Protein AF-A0A429CCG4-F1 (afdb_monomer_lite)

Foldseek 3Di:
DDWDAQVPFDADCDDPRGRWGWAWKKKKFWDAPPDNPDPVPTKIKIKIKHKWFADPPDPVLVVDDLAAADDLCLLQDFQDPPDQDDDSPDTGRQKHWHQPCPVQPPDPNNVQADSIEIDGDSNLCNLLVWGHDPDRQFTAHPVGTFKGKDKDFDDWDQDPVGDTDGRMIMMTMTGHPVSSVSVCVSNVSRMIMDMDIDIDPVVVPPDDD

Secondary structure (DSSP, 8-state):
-EEE-GGG--B--SSTTTT-EEEEEEEEEEE--SSTT-GGG-EEEEEEEEEEE--TT-GGGGGS-SSEE--GGGGGSPPPTT-----SSS-EESEEEE---TTTTTSTTTTT--SSEEEE-HHHHHHTT-EE-SSTTEEEETTEEEEEEEEEEEEEEE-TTS-EEEEEEEEEEEE-HHHHHHHHHHHTT-EEEEEEEEE-GGGT--S--

pLDDT: mean 80.21, std 14.68, range [38.38, 98.0]

Sequence (209 aa):
MASIDLEECDTLPAGRYRHWRVIARTEETTVLPAWPERDSLLRRSGRDLAVELRRRSDAAGLRCRLFCAESASSWFAAMPPLLNEVSTDTTSPLIGIDVDDEFMGDARGGLGVHDHLLVPSLSLRLALCLQPATEPFVLHDETGPAMAMITWRSHYEGGAYHLPWPRTRGTMLLVSPAAFESLLTWGAGNLLIREVVYGDPSLADGADG

Radius of gyration: 18.39 Å; chains: 1; bounding box: 52×36×52 Å

Structure (mmCIF, N/CA/C/O backbone):
data_AF-A0A429CCG4-F1
#
_entry.id   AF-A0A429CCG4-F1
#
loop_
_atom_site.group_PDB
_atom_site.id
_atom_site.type_symbol
_atom_site.label_atom_id
_atom_site.label_alt_id
_atom_site.label_comp_id
_atom_site.label_asym_id
_atom_site.label_entity_id
_atom_site.label_seq_id
_atom_site.pdbx_PDB_ins_code
_atom_site.Cartn_x
_atom_site.Cartn_y
_atom_site.Cartn_z
_atom_site.occupancy
_atom_site.B_iso_or_equiv
_atom_site.auth_seq_id
_atom_site.auth_comp_id
_atom_site.auth_asym_id
_atom_site.auth_atom_id
_atom_site.pdbx_PDB_model_num
ATOM 1 N N . MET A 1 1 ? -8.013 -14.235 -13.254 1.00 53.44 1 MET A N 1
ATOM 2 C CA . MET A 1 1 ? -8.001 -13.317 -12.099 1.00 53.44 1 MET A CA 1
ATOM 3 C C . MET A 1 1 ? -8.439 -14.123 -10.892 1.00 53.44 1 MET A C 1
ATOM 5 O O . MET A 1 1 ? -9.518 -14.705 -10.954 1.00 53.44 1 MET A O 1
ATOM 9 N N . ALA A 1 2 ? -7.577 -14.259 -9.889 1.00 57.47 2 ALA A N 1
ATOM 10 C CA . ALA A 1 2 ? -7.861 -15.048 -8.693 1.00 57.47 2 ALA A CA 1
ATOM 11 C C . ALA A 1 2 ? -8.415 -14.132 -7.590 1.00 57.47 2 ALA A C 1
ATOM 13 O O . ALA A 1 2 ? -7.990 -12.983 -7.466 1.00 57.47 2 ALA A O 1
ATOM 14 N N . SER A 1 3 ? -9.393 -14.636 -6.838 1.00 58.00 3 SER A N 1
ATOM 15 C CA . SER A 1 3 ? -9.888 -14.032 -5.599 1.00 58.00 3 SER A CA 1
ATOM 16 C C . SER A 1 3 ? -9.417 -14.945 -4.481 1.00 58.00 3 SER A C 1
ATOM 18 O O . SER A 1 3 ? -9.700 -16.140 -4.540 1.00 58.00 3 SER A O 1
ATOM 20 N N . ILE A 1 4 ? -8.683 -14.392 -3.525 1.00 60.91 4 ILE A N 1
ATOM 21 C CA . ILE A 1 4 ? -8.120 -15.128 -2.393 1.00 60.91 4 ILE A CA 1
ATOM 22 C C . ILE A 1 4 ? -8.884 -14.695 -1.137 1.00 60.91 4 ILE A C 1
ATOM 24 O O . ILE A 1 4 ? -9.259 -13.519 -1.020 1.00 60.91 4 ILE A O 1
ATOM 28 N N . ASP A 1 5 ? -9.151 -15.635 -0.231 1.00 68.00 5 ASP A N 1
ATOM 29 C CA . ASP A 1 5 ? -9.750 -15.313 1.063 1.00 68.00 5 ASP A CA 1
ATOM 30 C C . ASP A 1 5 ? -8.796 -14.434 1.880 1.00 68.00 5 ASP A C 1
ATOM 32 O O . ASP A 1 5 ? -7.580 -14.623 1.877 1.00 68.00 5 ASP A O 1
ATOM 36 N N . LEU A 1 6 ? -9.346 -13.441 2.588 1.00 69.94 6 LEU A N 1
ATOM 37 C CA . LEU A 1 6 ? -8.533 -12.437 3.282 1.00 69.94 6 LEU A CA 1
ATOM 38 C C . LEU A 1 6 ? -7.605 -13.048 4.342 1.00 69.94 6 LEU A C 1
ATOM 40 O O . LEU A 1 6 ? -6.542 -12.501 4.625 1.00 69.94 6 LEU A O 1
ATOM 44 N N . GLU A 1 7 ? -7.993 -14.184 4.917 1.00 67.44 7 GLU A N 1
ATOM 45 C CA . GLU A 1 7 ? -7.211 -14.911 5.920 1.00 67.44 7 GLU A CA 1
ATOM 46 C C . GLU A 1 7 ? -5.917 -15.515 5.353 1.00 67.44 7 GLU A C 1
ATOM 48 O O . GLU A 1 7 ? -4.979 -15.769 6.109 1.00 67.44 7 GLU A O 1
ATOM 53 N N . GLU A 1 8 ? -5.821 -15.670 4.030 1.00 75.44 8 GLU A N 1
ATOM 54 C CA . GLU A 1 8 ? -4.624 -16.150 3.336 1.00 75.44 8 GLU A CA 1
ATOM 55 C C . GLU A 1 8 ? -3.654 -15.008 2.967 1.00 75.44 8 GLU A C 1
ATOM 57 O O . GLU A 1 8 ? -2.676 -15.240 2.258 1.00 75.44 8 GLU A O 1
ATOM 62 N N . CYS A 1 9 ? -3.890 -13.776 3.453 1.00 81.81 9 CYS A N 1
ATOM 63 C CA . CYS A 1 9 ? -2.930 -12.669 3.351 1.00 81.81 9 CYS A CA 1
ATOM 64 C C . CYS A 1 9 ? -1.524 -13.121 3.776 1.00 81.81 9 CYS A C 1
ATOM 66 O O . CYS A 1 9 ? -1.321 -13.566 4.913 1.00 81.81 9 CYS A O 1
ATOM 68 N N . ASP A 1 10 ? -0.535 -12.874 2.917 1.00 89.69 10 ASP A N 1
ATOM 69 C CA . ASP A 1 10 ? 0.871 -13.073 3.256 1.00 89.69 10 ASP A CA 1
ATOM 70 C C . ASP A 1 10 ? 1.246 -12.307 4.536 1.00 89.69 10 ASP A C 1
ATOM 72 O O . ASP A 1 10 ? 0.782 -11.194 4.803 1.00 89.69 10 ASP A O 1
ATOM 76 N N . THR A 1 11 ? 2.146 -12.885 5.328 1.00 93.25 11 THR A N 1
ATOM 77 C CA . THR A 1 11 ? 2.749 -12.213 6.486 1.00 93.25 11 THR A CA 1
ATOM 78 C C . THR A 1 11 ? 4.193 -11.858 6.225 1.00 93.25 11 THR A C 1
ATOM 80 O O . THR A 1 11 ? 4.945 -12.684 5.705 1.00 93.25 11 THR A O 1
ATOM 83 N N . LEU A 1 12 ? 4.629 -10.688 6.693 1.00 93.25 12 LEU A N 1
ATOM 84 C CA . LEU A 1 12 ? 6.036 -10.325 6.611 1.00 93.25 12 LEU A CA 1
ATOM 85 C C . LEU A 1 12 ? 6.882 -11.226 7.542 1.00 93.25 12 LEU A C 1
ATOM 87 O O . LEU A 1 12 ? 6.653 -11.240 8.758 1.00 93.25 12 LEU A O 1
ATOM 91 N N . PRO A 1 13 ? 7.881 -11.964 7.021 1.00 91.19 13 PRO A N 1
ATOM 92 C CA . PRO A 1 13 ? 8.578 -12.990 7.798 1.00 91.19 13 PRO A CA 1
ATOM 93 C C . PRO A 1 13 ? 9.652 -12.433 8.746 1.00 91.19 13 PRO A C 1
ATOM 95 O O . PRO A 1 13 ? 10.014 -13.094 9.722 1.00 91.19 13 PRO A O 1
ATOM 98 N N . ALA A 1 14 ? 10.172 -11.231 8.481 1.00 90.50 14 ALA A N 1
ATOM 99 C CA . ALA A 1 14 ? 11.299 -10.645 9.203 1.00 90.50 14 ALA A CA 1
ATOM 100 C C . ALA A 1 14 ? 11.277 -9.106 9.173 1.00 90.50 14 ALA A C 1
ATOM 102 O O . ALA A 1 14 ? 10.503 -8.496 8.441 1.00 90.50 14 ALA A O 1
ATOM 103 N N . GLY A 1 15 ? 12.167 -8.485 9.954 1.00 91.88 15 GLY A N 1
ATOM 104 C CA . GLY A 1 15 ? 12.319 -7.030 10.030 1.00 91.88 15 GLY A CA 1
ATOM 105 C C . GLY A 1 15 ? 11.400 -6.367 11.058 1.00 91.88 15 GLY A C 1
ATOM 106 O O . GLY A 1 15 ? 10.787 -7.033 11.891 1.00 91.88 15 GLY A O 1
ATOM 107 N N . ARG A 1 16 ? 11.327 -5.031 11.006 1.00 93.44 16 ARG A N 1
ATOM 108 C CA . ARG A 1 16 ? 10.583 -4.204 11.973 1.00 93.44 16 ARG A CA 1
ATOM 109 C C . ARG A 1 16 ? 9.096 -4.565 12.055 1.00 93.44 16 ARG A C 1
ATOM 111 O O . ARG A 1 16 ? 8.540 -4.584 13.144 1.00 93.44 16 ARG A O 1
ATOM 118 N N . TYR A 1 17 ? 8.484 -4.881 10.917 1.00 95.56 17 TYR A N 1
ATOM 119 C CA . TYR A 1 17 ? 7.054 -5.181 10.795 1.00 95.56 17 TYR A CA 1
ATOM 120 C C . TYR A 1 17 ? 6.783 -6.688 10.691 1.00 95.56 17 TYR A C 1
ATOM 122 O O . TYR A 1 17 ? 5.858 -7.125 10.012 1.00 95.56 17 TYR A O 1
ATOM 130 N N . ARG A 1 18 ? 7.621 -7.518 11.323 1.00 95.12 18 ARG A N 1
ATOM 131 C CA . ARG A 1 18 ? 7.437 -8.975 11.339 1.00 95.12 18 ARG A CA 1
ATOM 132 C C . ARG A 1 18 ? 6.024 -9.336 11.821 1.00 95.12 18 ARG A C 1
ATOM 134 O O . ARG A 1 18 ? 5.542 -8.765 12.795 1.00 95.12 18 ARG A O 1
ATOM 141 N N . HIS A 1 19 ? 5.401 -10.313 11.162 1.00 95.12 19 HIS A N 1
ATOM 142 C CA . HIS A 1 19 ? 4.029 -10.797 11.392 1.00 95.12 19 HIS A CA 1
ATOM 143 C C . HIS A 1 19 ? 2.897 -9.860 10.950 1.00 95.12 19 HIS A C 1
ATOM 145 O O . HIS A 1 19 ? 1.731 -10.252 11.038 1.00 95.12 19 HIS A O 1
ATOM 151 N N . TRP A 1 20 ? 3.211 -8.669 10.438 1.00 97.56 20 TRP A N 1
ATOM 152 C CA . TRP A 1 20 ? 2.207 -7.800 9.830 1.00 97.56 20 TRP A CA 1
ATOM 153 C C . TRP A 1 20 ? 1.700 -8.420 8.526 1.00 97.56 20 TRP A C 1
ATOM 155 O O . TRP A 1 20 ? 2.445 -9.124 7.835 1.00 97.56 20 TRP A O 1
ATOM 165 N N . ARG A 1 21 ? 0.422 -8.191 8.219 1.00 96.31 21 ARG A N 1
ATOM 166 C CA . ARG A 1 21 ? -0.260 -8.746 7.044 1.00 96.31 21 ARG A CA 1
ATOM 167 C C . ARG A 1 21 ? -0.060 -7.842 5.836 1.00 96.31 21 ARG A C 1
ATOM 169 O O . ARG A 1 21 ? -0.207 -6.628 5.955 1.00 96.31 21 ARG A O 1
ATOM 176 N N . VAL A 1 22 ? 0.256 -8.433 4.688 1.00 95.88 22 VAL A N 1
ATOM 177 C CA . VAL A 1 22 ? 0.347 -7.744 3.399 1.00 95.88 22 VAL A CA 1
ATOM 178 C C . VAL A 1 22 ? -1.061 -7.604 2.835 1.00 95.88 22 VAL A C 1
ATOM 180 O O . VAL A 1 22 ? -1.659 -8.588 2.414 1.00 95.88 22 VAL A O 1
ATOM 183 N N . ILE A 1 23 ? -1.584 -6.380 2.816 1.00 95.50 23 ILE A N 1
ATOM 184 C CA . ILE A 1 23 ? -2.924 -6.099 2.275 1.00 95.50 23 ILE A CA 1
ATOM 185 C C . ILE A 1 23 ? -2.877 -5.543 0.852 1.00 95.50 23 ILE A C 1
ATOM 187 O O . ILE A 1 23 ? -3.901 -5.470 0.177 1.00 95.50 23 ILE A O 1
ATOM 191 N N . ALA A 1 24 ? -1.701 -5.110 0.399 1.00 95.75 24 ALA A N 1
ATOM 192 C CA . ALA A 1 24 ? -1.485 -4.668 -0.964 1.00 95.75 24 ALA A CA 1
ATOM 193 C C . ALA A 1 24 ? -0.020 -4.807 -1.364 1.00 95.75 24 ALA A C 1
ATOM 195 O O . ALA A 1 24 ? 0.880 -4.661 -0.533 1.00 95.75 24 ALA A O 1
ATOM 196 N N . ARG A 1 25 ? 0.214 -5.048 -2.648 1.00 94.50 25 ARG A N 1
ATOM 197 C CA . ARG A 1 25 ? 1.528 -5.133 -3.266 1.00 94.50 25 ARG A CA 1
ATOM 198 C C . ARG A 1 25 ? 1.427 -4.676 -4.713 1.00 94.50 25 ARG A C 1
ATOM 200 O O . ARG A 1 25 ? 0.501 -5.062 -5.409 1.00 94.50 25 ARG A O 1
ATOM 207 N N . THR A 1 26 ? 2.403 -3.915 -5.168 1.00 92.69 26 THR A N 1
ATOM 208 C CA . THR A 1 26 ? 2.695 -3.747 -6.588 1.00 92.69 26 THR A CA 1
ATOM 209 C C . THR A 1 26 ? 4.172 -4.039 -6.769 1.00 92.69 26 THR A C 1
ATOM 211 O O . THR A 1 26 ? 5.014 -3.548 -6.013 1.00 92.69 26 THR A O 1
ATOM 214 N N . GLU A 1 27 ? 4.491 -4.927 -7.694 1.00 91.88 27 GLU A N 1
ATOM 215 C CA . GLU A 1 27 ? 5.861 -5.264 -8.042 1.00 91.88 27 GLU A CA 1
ATOM 216 C C . GLU A 1 27 ? 5.995 -5.251 -9.551 1.00 91.88 27 GLU A C 1
ATOM 218 O O . GLU A 1 27 ? 5.252 -5.933 -10.254 1.00 91.88 27 GLU A O 1
ATOM 223 N N . GLU A 1 28 ? 6.977 -4.505 -10.036 1.00 88.88 28 GLU A N 1
ATOM 224 C CA . GLU A 1 28 ? 7.326 -4.450 -11.441 1.00 88.88 28 GLU A CA 1
ATOM 225 C C . GLU A 1 28 ? 8.738 -4.992 -11.627 1.00 88.88 28 GLU A C 1
ATOM 227 O O . GLU A 1 28 ? 9.671 -4.688 -10.878 1.00 88.88 28 GLU A O 1
ATOM 232 N N . THR A 1 29 ? 8.897 -5.800 -12.665 1.00 86.44 29 THR A N 1
ATOM 233 C CA . THR A 1 29 ? 10.187 -6.227 -13.178 1.00 86.44 29 THR A CA 1
ATOM 234 C C . THR A 1 29 ? 10.324 -5.757 -14.616 1.00 86.44 29 THR A C 1
ATOM 236 O O . THR A 1 29 ? 9.515 -6.082 -15.485 1.00 86.44 29 THR A O 1
ATOM 239 N N . THR A 1 30 ? 11.376 -4.987 -14.868 1.00 82.56 30 THR A N 1
ATOM 240 C CA . THR A 1 30 ? 11.796 -4.603 -16.210 1.00 82.56 30 THR A CA 1
ATOM 241 C C . THR A 1 30 ? 12.747 -5.662 -16.755 1.00 82.56 30 THR A C 1
ATOM 243 O O . THR A 1 30 ? 13.734 -6.010 -16.107 1.00 82.56 30 THR A O 1
ATOM 246 N N . VAL A 1 31 ? 12.482 -6.131 -17.971 1.00 74.38 31 VAL A N 1
ATOM 247 C CA . VAL A 1 31 ? 13.329 -7.039 -18.747 1.00 74.38 31 VAL A CA 1
ATOM 248 C C . VAL A 1 31 ? 13.981 -6.239 -19.876 1.00 74.38 31 VAL A C 1
ATOM 250 O O . VAL A 1 31 ? 13.360 -5.388 -20.510 1.00 74.38 31 VAL A O 1
ATOM 253 N N . LEU A 1 32 ? 15.283 -6.453 -20.070 1.00 67.12 32 LEU A N 1
ATOM 254 C CA . LEU A 1 32 ? 16.081 -5.734 -21.062 1.00 67.12 32 LEU A CA 1
ATOM 255 C C . LEU A 1 32 ? 15.818 -6.459 -22.378 1.00 67.12 32 LEU A C 1
ATOM 257 O O . LEU A 1 32 ? 15.801 -7.694 -22.383 1.00 67.12 32 LEU A O 1
ATOM 261 N N . PRO A 1 33 ? 15.638 -5.731 -23.483 1.00 62.97 33 PRO A N 1
ATOM 262 C CA . PRO A 1 33 ? 15.674 -6.362 -24.788 1.00 62.97 33 PRO A CA 1
ATOM 263 C C . PRO A 1 33 ? 17.030 -7.054 -24.981 1.00 62.97 33 PRO A C 1
ATOM 265 O O . PRO A 1 33 ? 18.048 -6.603 -24.456 1.00 62.97 33 PRO A O 1
ATOM 268 N N . ALA A 1 34 ? 17.067 -8.099 -25.811 1.00 59.25 34 ALA A N 1
ATOM 269 C CA . ALA A 1 34 ? 18.328 -8.708 -26.236 1.00 59.25 34 ALA A CA 1
ATOM 270 C C . ALA A 1 34 ? 19.287 -7.675 -26.871 1.00 59.25 34 ALA A C 1
ATOM 272 O O . ALA A 1 34 ? 20.490 -7.910 -26.947 1.00 59.25 34 ALA A O 1
ATOM 273 N N . TRP A 1 35 ? 18.747 -6.556 -27.376 1.00 58.34 35 TRP A N 1
ATOM 274 C CA . TRP A 1 35 ? 19.471 -5.478 -28.047 1.00 58.34 35 TRP A CA 1
ATOM 275 C C . TRP A 1 35 ? 19.337 -4.179 -27.222 1.00 58.34 35 TRP A C 1
ATOM 277 O O . TRP A 1 35 ? 18.329 -3.480 -27.353 1.00 58.34 35 TRP A O 1
ATOM 287 N N . PRO A 1 36 ? 20.319 -3.853 -26.359 1.00 54.72 36 PRO A N 1
ATOM 288 C CA . PRO A 1 36 ? 20.213 -2.818 -25.319 1.00 54.72 36 PRO A CA 1
ATOM 289 C C . PRO A 1 36 ? 20.182 -1.364 -25.827 1.00 54.72 36 PRO A C 1
ATOM 291 O O . PRO A 1 36 ? 19.973 -0.450 -25.042 1.00 54.72 36 PRO A O 1
ATOM 294 N N . GLU A 1 37 ? 20.358 -1.121 -27.127 1.00 53.28 37 GLU A N 1
ATOM 295 C CA . GLU A 1 37 ? 20.454 0.228 -27.715 1.00 53.28 37 GLU A CA 1
ATOM 296 C C . GLU A 1 37 ? 19.093 0.923 -27.932 1.00 53.28 37 GLU A C 1
ATOM 298 O O . GLU A 1 37 ? 19.031 2.032 -28.464 1.00 53.28 37 GLU A O 1
ATOM 303 N N . ARG A 1 38 ? 17.977 0.286 -27.548 1.00 51.88 38 ARG A N 1
ATOM 304 C CA . ARG A 1 38 ? 16.627 0.860 -27.663 1.00 51.88 38 ARG A CA 1
ATOM 305 C C . ARG A 1 38 ? 15.853 0.742 -26.352 1.00 51.88 38 ARG A C 1
ATOM 307 O O . ARG A 1 38 ? 15.163 -0.250 -26.127 1.00 51.88 38 ARG A O 1
ATOM 314 N N . ASP A 1 39 ? 15.862 1.809 -25.556 1.00 53.25 39 ASP A N 1
ATOM 315 C CA . ASP A 1 39 ? 15.016 1.951 -24.355 1.00 53.25 39 ASP A CA 1
ATOM 316 C C . ASP A 1 39 ? 13.509 1.812 -24.658 1.00 53.25 39 ASP A C 1
ATOM 318 O O . ASP A 1 39 ? 12.721 1.420 -23.801 1.00 53.25 39 ASP A O 1
ATOM 322 N N . SER A 1 40 ? 13.091 2.050 -25.907 1.00 52.75 40 SER A N 1
ATOM 323 C CA . SER A 1 40 ? 11.712 1.834 -26.370 1.00 52.75 40 SER A CA 1
ATOM 324 C C . SER A 1 40 ? 11.284 0.360 -26.444 1.00 52.75 40 SER A C 1
ATOM 326 O O . SER A 1 40 ? 10.125 0.081 -26.747 1.00 52.75 40 SER A O 1
ATOM 328 N N . LEU A 1 41 ? 12.193 -0.583 -26.174 1.00 55.75 41 LEU A N 1
ATOM 329 C CA . LEU A 1 41 ? 11.932 -2.025 -26.134 1.00 55.75 41 LEU A CA 1
ATOM 330 C C . LEU A 1 41 ? 11.956 -2.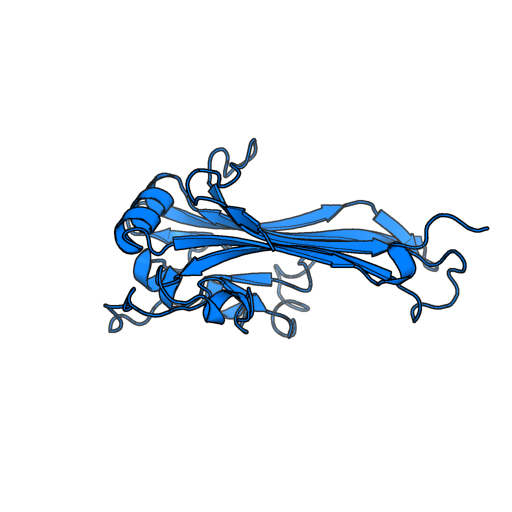604 -24.712 1.00 55.75 41 LEU A C 1
ATOM 332 O O . LEU A 1 41 ? 11.952 -3.826 -24.566 1.00 55.75 41 LEU A O 1
ATOM 336 N N . LEU A 1 42 ? 12.005 -1.766 -23.669 1.00 63.41 42 LEU A N 1
ATOM 337 C CA . LEU A 1 42 ? 11.917 -2.244 -22.291 1.00 63.41 42 LEU A CA 1
ATOM 338 C C . LEU A 1 42 ? 10.585 -2.963 -22.082 1.00 63.41 42 LEU A C 1
ATOM 340 O O . LEU A 1 42 ? 9.508 -2.372 -22.167 1.00 63.41 42 LEU A O 1
ATOM 344 N N . ARG A 1 43 ? 10.676 -4.261 -21.806 1.00 74.06 43 ARG A N 1
ATOM 345 C CA . ARG A 1 43 ? 9.523 -5.107 -21.519 1.00 74.06 43 ARG A CA 1
ATOM 346 C C . ARG A 1 43 ? 9.278 -5.097 -20.025 1.00 74.06 43 ARG A C 1
ATOM 348 O O . ARG A 1 43 ? 10.225 -5.102 -19.241 1.00 74.06 43 ARG A O 1
ATOM 355 N N . ARG A 1 44 ? 8.013 -5.083 -19.624 1.00 80.69 44 ARG A N 1
ATOM 356 C CA . ARG A 1 44 ? 7.627 -5.062 -18.213 1.00 80.69 44 ARG A CA 1
ATOM 357 C C . ARG A 1 44 ? 6.728 -6.240 -17.919 1.00 80.69 44 ARG A C 1
ATOM 359 O O . ARG A 1 44 ? 5.837 -6.556 -18.702 1.00 80.69 44 ARG A O 1
ATOM 366 N N . SER A 1 45 ? 6.956 -6.864 -16.781 1.00 84.88 45 SER A N 1
ATOM 367 C CA . SER A 1 45 ? 6.013 -7.783 -16.161 1.00 84.88 45 SER A CA 1
ATOM 368 C C . SER A 1 45 ? 5.861 -7.404 -14.710 1.00 84.88 45 SER A C 1
ATOM 370 O O . SER A 1 45 ? 6.827 -6.974 -14.083 1.00 84.88 45 SER A O 1
ATOM 372 N N . GLY A 1 46 ? 4.675 -7.587 -14.167 1.00 87.69 46 GLY A N 1
ATOM 373 C CA . GLY A 1 46 ? 4.420 -7.240 -12.792 1.00 87.69 46 GLY A CA 1
ATOM 374 C C . GLY A 1 46 ? 3.284 -8.028 -12.188 1.00 87.69 46 GLY A C 1
ATOM 375 O O . GLY A 1 46 ? 2.581 -8.803 -12.846 1.00 87.69 46 GLY A O 1
ATOM 376 N N . ARG A 1 47 ? 3.161 -7.838 -10.886 1.00 90.38 47 ARG A N 1
ATOM 377 C CA . ARG A 1 47 ? 2.169 -8.478 -10.045 1.00 90.38 47 ARG A CA 1
ATOM 378 C C . ARG A 1 47 ? 1.612 -7.427 -9.111 1.00 90.38 47 ARG A C 1
ATOM 380 O O . ARG A 1 47 ? 2.338 -6.889 -8.275 1.00 90.38 47 ARG A O 1
ATOM 387 N N . ASP A 1 48 ? 0.315 -7.214 -9.230 1.00 91.94 48 ASP A N 1
ATOM 388 C CA . ASP A 1 48 ? -0.437 -6.363 -8.335 1.00 91.94 48 ASP A CA 1
ATOM 389 C C . ASP A 1 48 ? -1.386 -7.200 -7.485 1.00 91.94 48 ASP A C 1
ATOM 391 O O . ASP A 1 48 ? -2.038 -8.134 -7.955 1.00 91.94 48 ASP A O 1
ATOM 395 N N . LEU A 1 49 ? -1.467 -6.841 -6.215 1.00 93.12 49 LEU A N 1
ATOM 396 C CA . LEU A 1 49 ? -2.324 -7.444 -5.217 1.00 93.12 49 LEU A CA 1
ATOM 397 C C . LEU A 1 49 ? -2.918 -6.321 -4.377 1.00 93.12 49 LEU A C 1
ATOM 399 O O . LEU A 1 49 ? -2.196 -5.422 -3.952 1.00 93.12 49 LEU A O 1
ATOM 403 N N . ALA A 1 50 ? -4.219 -6.358 -4.116 1.00 93.94 50 ALA A N 1
ATOM 404 C CA . ALA A 1 50 ? -4.837 -5.404 -3.205 1.00 93.94 50 ALA A CA 1
ATOM 405 C C . ALA A 1 50 ? -6.080 -5.978 -2.544 1.00 93.94 50 ALA A C 1
ATOM 407 O O . ALA A 1 50 ? -6.847 -6.723 -3.162 1.00 93.94 50 ALA A O 1
ATOM 408 N N . VAL A 1 51 ? -6.295 -5.563 -1.299 1.00 92.25 51 VAL A N 1
ATOM 409 C CA . VAL A 1 51 ? -7.585 -5.681 -0.640 1.00 92.25 51 VAL A CA 1
ATOM 410 C C . VAL A 1 51 ? -8.584 -4.708 -1.267 1.00 92.25 51 VAL A C 1
ATOM 412 O O . VAL A 1 51 ? -8.298 -3.526 -1.477 1.00 92.25 51 VAL A O 1
ATOM 415 N N . GLU A 1 52 ? -9.781 -5.203 -1.548 1.00 90.19 52 GLU A N 1
ATOM 416 C CA . GLU A 1 52 ? -10.910 -4.402 -2.008 1.00 90.19 52 GLU A CA 1
ATOM 417 C C . GLU A 1 52 ? -12.162 -4.729 -1.200 1.00 90.19 52 GLU A C 1
ATOM 419 O O . GLU A 1 52 ? -12.336 -5.838 -0.686 1.00 90.19 52 GLU A O 1
ATOM 424 N N . LEU A 1 53 ? -13.045 -3.739 -1.102 1.00 89.19 53 LEU A N 1
ATOM 425 C CA . LEU A 1 53 ? -14.393 -3.935 -0.607 1.00 89.19 53 LEU A CA 1
ATOM 426 C C . LEU A 1 53 ? -15.270 -4.329 -1.797 1.00 89.19 53 LEU A C 1
ATOM 428 O O . LEU A 1 53 ? -15.311 -3.621 -2.805 1.00 89.19 53 LEU A O 1
ATOM 432 N N . ARG A 1 54 ? -15.975 -5.452 -1.694 1.00 85.56 54 ARG A N 1
ATOM 433 C CA . ARG A 1 54 ? -16.895 -5.932 -2.723 1.00 85.56 54 ARG A CA 1
ATOM 434 C C . ARG A 1 54 ? -18.099 -6.599 -2.099 1.00 85.56 54 ARG A C 1
ATOM 436 O O . ARG A 1 54 ? -17.998 -7.535 -1.308 1.00 85.56 54 ARG A O 1
ATOM 443 N N . ARG A 1 55 ? -19.269 -6.198 -2.578 1.00 80.88 55 ARG A N 1
ATOM 444 C CA . ARG A 1 55 ? -20.507 -6.915 -2.286 1.00 80.88 55 ARG A CA 1
ATOM 445 C C . ARG A 1 55 ? -20.478 -8.297 -2.933 1.00 80.88 55 ARG A C 1
ATOM 447 O O . ARG A 1 55 ? -20.184 -8.423 -4.120 1.00 80.88 55 ARG A O 1
ATOM 454 N N . ARG A 1 56 ? -20.876 -9.336 -2.194 1.00 70.00 56 ARG A N 1
ATOM 455 C CA . ARG A 1 56 ? -20.905 -10.731 -2.685 1.00 70.00 56 ARG A CA 1
ATOM 456 C C . ARG A 1 56 ? -21.660 -10.933 -4.007 1.00 70.00 56 ARG A C 1
ATOM 458 O O . ARG A 1 56 ? -21.327 -11.846 -4.753 1.00 70.00 56 ARG A O 1
ATOM 465 N N . SER A 1 57 ? -22.659 -10.103 -4.305 1.00 71.12 57 SER A N 1
ATOM 466 C CA . SER A 1 57 ? -23.469 -10.193 -5.528 1.00 71.12 57 SER A CA 1
ATOM 467 C C . SER A 1 57 ? -22.919 -9.399 -6.721 1.00 71.12 57 SER A C 1
ATOM 469 O O . SER A 1 57 ? -23.488 -9.483 -7.808 1.00 71.12 57 SER A O 1
ATOM 471 N N . ASP A 1 58 ? -21.857 -8.608 -6.548 1.00 74.19 58 ASP A N 1
ATOM 472 C CA . ASP A 1 58 ? -21.361 -7.695 -7.580 1.00 74.19 58 ASP A CA 1
ATOM 473 C C . ASP A 1 58 ? -20.209 -8.303 -8.393 1.00 74.19 58 ASP A C 1
ATOM 475 O O . ASP A 1 58 ? -19.024 -8.055 -8.160 1.00 74.19 58 ASP A O 1
ATOM 479 N N . ALA A 1 59 ? -20.578 -9.102 -9.396 1.00 70.06 59 ALA A N 1
ATOM 480 C CA . ALA A 1 59 ? -19.629 -9.671 -10.350 1.00 70.06 59 ALA A CA 1
ATOM 481 C C . ALA A 1 59 ? -19.005 -8.618 -11.290 1.00 70.06 59 ALA A C 1
ATOM 483 O O . ALA A 1 59 ? -17.938 -8.864 -11.855 1.00 70.06 59 ALA A O 1
ATOM 484 N N . ALA A 1 60 ? -19.637 -7.449 -11.469 1.00 66.75 60 ALA A N 1
ATOM 485 C CA . ALA A 1 60 ? -19.101 -6.379 -12.312 1.00 66.75 60 ALA A CA 1
ATOM 486 C C . ALA A 1 60 ? -17.882 -5.705 -11.664 1.00 66.75 60 ALA A C 1
ATOM 488 O O . ALA A 1 60 ? -16.975 -5.277 -12.380 1.00 66.75 60 ALA A O 1
ATOM 489 N N . GLY A 1 61 ? -17.804 -5.724 -10.329 1.00 62.97 61 GLY A N 1
ATOM 490 C CA . GLY A 1 61 ? -16.655 -5.272 -9.542 1.00 62.97 61 GLY A CA 1
ATOM 491 C C . GLY A 1 61 ? -15.314 -5.899 -9.938 1.00 62.97 61 GLY A C 1
ATOM 492 O O . GLY A 1 61 ? -14.281 -5.241 -9.865 1.00 62.97 61 GLY A O 1
ATOM 493 N N . LEU A 1 62 ? -15.317 -7.125 -10.478 1.00 66.25 62 LEU A N 1
ATOM 494 C CA . LEU A 1 62 ? -14.109 -7.783 -10.999 1.00 66.25 62 LEU A CA 1
ATOM 495 C C . LEU A 1 62 ? -13.476 -7.034 -12.188 1.00 66.25 62 LEU A C 1
ATOM 497 O O . LEU A 1 62 ? -12.308 -7.251 -12.504 1.00 66.25 62 LEU A O 1
ATOM 501 N N . ARG A 1 63 ? -14.234 -6.165 -12.865 1.00 68.88 63 ARG A N 1
ATOM 502 C CA . ARG A 1 63 ? -13.746 -5.326 -13.969 1.00 68.88 63 ARG A CA 1
ATOM 503 C C . ARG A 1 63 ? -13.280 -3.945 -13.508 1.00 68.88 63 ARG A C 1
ATOM 505 O O . ARG A 1 63 ? -12.716 -3.208 -14.313 1.00 68.88 63 ARG A O 1
ATOM 512 N N . CYS A 1 64 ? -13.509 -3.584 -12.245 1.00 68.44 64 CYS A N 1
ATOM 513 C CA . CYS A 1 64 ? -13.023 -2.329 -11.685 1.00 68.44 64 CYS A CA 1
ATOM 514 C C . CYS A 1 64 ? -11.501 -2.365 -11.532 1.00 68.44 64 CYS A C 1
ATOM 516 O O . CYS A 1 64 ? -10.902 -3.434 -11.387 1.00 68.44 64 CYS A O 1
ATOM 518 N N . ARG A 1 65 ? -10.866 -1.190 -11.549 1.00 77.62 65 ARG A N 1
ATOM 519 C CA . ARG A 1 65 ? -9.424 -1.075 -11.297 1.00 77.62 65 ARG A CA 1
ATOM 520 C C . ARG A 1 65 ? -9.088 -1.606 -9.904 1.00 77.62 65 ARG A C 1
ATOM 522 O O . ARG A 1 65 ? -9.891 -1.456 -8.987 1.00 77.62 65 ARG A O 1
ATOM 529 N N . LEU A 1 66 ? -7.924 -2.240 -9.778 1.00 86.06 66 LEU A N 1
ATOM 530 C CA . LEU A 1 66 ? -7.430 -2.756 -8.500 1.00 86.06 66 LEU A CA 1
ATOM 531 C C . LEU A 1 66 ? -7.043 -1.619 -7.547 1.00 86.06 66 LEU A C 1
ATOM 533 O O . LEU A 1 66 ? -7.314 -1.698 -6.354 1.00 86.06 66 LEU A O 1
ATOM 537 N N . PHE A 1 67 ? -6.482 -0.546 -8.107 1.00 91.12 67 PHE A N 1
ATOM 538 C CA . PHE A 1 67 ? -6.124 0.669 -7.391 1.00 91.12 67 PHE A CA 1
ATOM 539 C C . PHE A 1 67 ? -6.954 1.861 -7.879 1.00 91.12 67 PHE A C 1
ATOM 541 O O . PHE A 1 67 ? -7.234 1.982 -9.080 1.00 91.12 67 PHE A O 1
ATOM 548 N N . CYS A 1 68 ? -7.334 2.758 -6.969 1.00 88.81 68 CYS A N 1
ATOM 549 C CA . CYS A 1 68 ? -7.775 4.108 -7.337 1.00 88.81 68 CYS A CA 1
ATOM 550 C C . CYS A 1 68 ? -6.569 5.037 -7.549 1.00 88.81 68 CYS A C 1
ATOM 552 O O . CYS A 1 68 ? -5.469 4.737 -7.100 1.00 88.81 68 CYS A O 1
ATOM 554 N N . ALA A 1 69 ? -6.753 6.157 -8.247 1.00 88.75 69 ALA A N 1
ATOM 555 C CA . ALA A 1 69 ? -5.718 7.189 -8.302 1.00 88.75 69 ALA A CA 1
ATOM 556 C C . ALA A 1 69 ? -5.713 7.955 -6.972 1.00 88.75 69 ALA A C 1
ATOM 558 O O . ALA A 1 69 ? -6.771 8.410 -6.537 1.00 88.75 69 ALA A O 1
ATOM 559 N N . GLU A 1 70 ? -4.554 8.069 -6.332 1.00 88.69 70 GLU A N 1
ATOM 560 C CA . GLU A 1 70 ? -4.361 8.769 -5.056 1.00 88.69 70 GLU A CA 1
ATOM 561 C C . GLU A 1 70 ? -2.983 9.431 -5.027 1.00 88.69 70 GLU A C 1
ATOM 563 O O . GLU A 1 70 ? -2.069 8.973 -5.699 1.00 88.69 70 GLU A O 1
ATOM 568 N N . SER A 1 71 ? -2.812 10.477 -4.218 1.00 88.19 71 SER A N 1
ATOM 569 C CA . SER A 1 71 ? -1.503 11.116 -4.035 1.00 88.19 71 SER A CA 1
ATOM 570 C C . SER A 1 71 ? -0.784 10.566 -2.806 1.00 88.19 71 SER A C 1
ATOM 572 O O . SER A 1 71 ? -1.373 10.446 -1.730 1.00 88.19 71 SER A O 1
ATOM 574 N N . ALA A 1 72 ? 0.524 10.334 -2.914 1.00 87.56 72 ALA A N 1
ATOM 575 C CA . ALA A 1 72 ? 1.375 9.938 -1.799 1.00 87.56 72 ALA A CA 1
ATOM 576 C C . ALA A 1 72 ? 1.408 10.991 -0.681 1.00 87.56 72 ALA A C 1
ATOM 578 O O . ALA A 1 72 ? 1.656 10.647 0.475 1.00 87.56 72 ALA A O 1
ATOM 579 N N . SER A 1 73 ? 1.080 12.253 -0.985 1.00 85.94 73 SER A N 1
ATOM 580 C CA . SER A 1 73 ? 0.917 13.310 0.021 1.00 85.94 73 SER A CA 1
ATOM 581 C C . SER A 1 73 ? -0.130 12.960 1.091 1.00 85.94 73 SER A C 1
ATOM 583 O O . SER A 1 73 ? 0.006 13.377 2.246 1.00 85.94 73 SER A O 1
ATOM 585 N N . SER A 1 74 ? -1.115 12.115 0.760 1.00 87.44 74 SER A N 1
ATOM 586 C CA . SER A 1 74 ? -2.129 11.621 1.694 1.00 87.44 74 SER A CA 1
ATOM 587 C C . SER A 1 74 ? -1.522 10.929 2.915 1.00 87.44 74 SER A C 1
ATOM 589 O O . SER A 1 74 ? -2.088 11.039 4.001 1.00 87.44 74 SER A O 1
ATOM 591 N N . TRP A 1 75 ? -0.349 10.297 2.799 1.00 90.62 75 TRP A N 1
ATOM 592 C CA . TRP A 1 75 ? 0.352 9.689 3.939 1.00 90.62 75 TRP A CA 1
ATOM 593 C C . TRP A 1 75 ? 0.696 10.667 5.060 1.00 90.62 75 TRP A C 1
ATOM 595 O O . TRP A 1 75 ? 0.867 10.247 6.201 1.00 90.62 75 TRP A O 1
ATOM 605 N N . PHE A 1 76 ? 0.802 11.955 4.740 1.00 89.81 76 PHE A N 1
ATOM 606 C CA . PHE A 1 76 ? 1.231 13.002 5.665 1.00 89.81 76 PHE A CA 1
ATOM 607 C C . PHE A 1 76 ? 0.081 13.927 6.079 1.00 89.81 76 PHE A C 1
ATOM 609 O O . PHE A 1 76 ? 0.222 14.718 7.011 1.00 89.81 76 PHE A O 1
ATOM 616 N N . ALA A 1 77 ? -1.065 13.833 5.405 1.00 89.06 77 ALA A N 1
ATOM 617 C CA . ALA A 1 77 ? -2.244 14.621 5.722 1.00 89.06 77 ALA A CA 1
ATOM 618 C C . ALA A 1 77 ? -2.995 14.017 6.916 1.00 89.06 77 ALA A C 1
ATOM 620 O O . ALA A 1 77 ? -3.300 12.822 6.927 1.00 89.06 77 ALA A O 1
ATOM 621 N N . ALA A 1 78 ? -3.326 14.837 7.915 1.00 88.00 78 ALA A N 1
ATOM 622 C CA . ALA A 1 78 ? -4.190 14.425 9.020 1.00 88.00 78 ALA A CA 1
ATOM 623 C C . ALA A 1 78 ? -5.617 14.148 8.525 1.00 88.00 78 ALA A C 1
ATOM 625 O O . ALA A 1 78 ? -6.105 14.817 7.610 1.00 88.00 78 ALA A O 1
ATOM 626 N N . MET A 1 79 ? -6.297 13.177 9.141 1.00 82.25 79 MET A N 1
ATOM 627 C CA . MET A 1 79 ? -7.679 12.877 8.768 1.00 82.25 79 MET A CA 1
ATOM 628 C C . MET A 1 79 ? -8.627 13.988 9.240 1.00 82.25 79 MET A C 1
ATOM 630 O O . MET A 1 79 ? -8.500 14.449 10.379 1.00 82.25 79 MET A O 1
ATOM 634 N N . PRO A 1 80 ? -9.604 14.407 8.414 1.00 72.44 80 PRO A N 1
ATOM 635 C CA . PRO A 1 80 ? -10.607 15.375 8.837 1.00 72.44 80 PRO A CA 1
ATOM 636 C C . PRO A 1 80 ? -11.439 14.822 10.010 1.00 72.44 80 PRO A C 1
ATOM 638 O O . PRO A 1 80 ? -11.955 13.712 9.901 1.00 72.44 80 PRO A O 1
ATOM 641 N N . PRO A 1 81 ? -11.659 15.590 11.092 1.00 63.81 81 PRO A N 1
ATOM 642 C CA . PRO A 1 81 ? -12.358 15.115 12.295 1.00 63.81 81 PRO A CA 1
ATOM 643 C C . PRO A 1 81 ? -13.875 14.890 12.124 1.00 63.81 81 PRO A C 1
ATOM 645 O O . PRO A 1 81 ? -14.541 14.509 13.080 1.00 63.81 81 PRO A O 1
ATOM 648 N N . LEU A 1 82 ? -14.444 15.174 10.945 1.00 63.28 82 LEU A N 1
ATOM 649 C CA . LEU A 1 82 ? -15.895 15.162 10.689 1.00 63.28 82 LEU A CA 1
ATOM 650 C C . LEU A 1 82 ? -16.367 14.003 9.799 1.00 63.28 82 LEU A C 1
ATOM 652 O O . LEU A 1 82 ? -17.556 13.907 9.501 1.00 63.28 82 LEU A O 1
ATOM 656 N N . LEU A 1 83 ? -15.457 13.142 9.349 1.00 62.81 83 LEU A N 1
ATOM 657 C CA . LEU A 1 83 ? -15.798 11.960 8.566 1.00 62.81 83 LEU A CA 1
ATOM 658 C C . LEU A 1 83 ? -15.753 10.759 9.505 1.00 62.81 83 LEU A C 1
ATOM 660 O O . LEU A 1 83 ? -14.671 10.352 9.902 1.00 62.81 83 LEU A O 1
ATOM 664 N N . ASN A 1 84 ? -16.914 10.224 9.880 1.00 57.09 84 ASN A N 1
ATOM 665 C CA . ASN A 1 84 ? -16.985 9.136 10.863 1.00 57.09 84 ASN A CA 1
ATOM 666 C C . ASN A 1 84 ? -17.516 7.823 10.291 1.00 57.09 84 ASN A C 1
ATOM 668 O O . ASN A 1 84 ? -17.371 6.790 10.934 1.00 57.09 84 ASN A O 1
ATOM 672 N N . GLU A 1 85 ? -18.112 7.829 9.097 1.00 65.00 85 GLU A N 1
ATOM 673 C CA . GLU A 1 85 ? -18.725 6.621 8.550 1.00 65.00 85 GLU A CA 1
ATOM 674 C C . GLU A 1 85 ? -18.430 6.462 7.064 1.00 65.00 85 GLU A C 1
ATOM 676 O O . GLU A 1 85 ? -18.726 7.324 6.236 1.00 65.00 85 GLU A O 1
ATOM 681 N N . VAL A 1 86 ? -17.849 5.310 6.739 1.00 71.62 86 VAL A N 1
ATOM 682 C CA . VAL A 1 86 ? -17.684 4.821 5.376 1.00 71.62 86 VAL A CA 1
ATOM 683 C C . VAL A 1 86 ? -18.586 3.614 5.244 1.00 71.62 86 VAL A C 1
ATOM 685 O O . VAL A 1 86 ? -18.444 2.640 5.983 1.00 71.62 86 VAL A O 1
ATOM 688 N N . SER A 1 87 ? -19.521 3.688 4.305 1.00 73.44 87 SER A N 1
ATOM 689 C CA . SER A 1 87 ? -20.403 2.569 4.009 1.00 73.44 87 SER A CA 1
ATOM 690 C C . SER A 1 87 ? -19.590 1.388 3.477 1.00 73.44 87 SER A C 1
ATOM 692 O O . SER A 1 87 ? -18.841 1.534 2.514 1.00 73.44 87 SER A O 1
ATOM 694 N N . THR A 1 88 ? -19.784 0.209 4.069 1.00 76.75 88 THR A N 1
ATOM 695 C CA . THR A 1 88 ? -19.244 -1.068 3.564 1.00 76.75 88 THR A CA 1
ATOM 696 C C . THR A 1 88 ? -20.130 -1.709 2.499 1.00 76.75 88 THR A C 1
ATOM 698 O O . THR A 1 88 ? -19.914 -2.837 2.054 1.00 76.75 88 THR A O 1
ATOM 701 N N . ASP A 1 89 ? -21.140 -0.954 2.079 1.00 75.75 89 ASP A N 1
ATOM 702 C CA . ASP A 1 89 ? -22.195 -1.341 1.171 1.00 75.75 89 ASP A CA 1
ATOM 703 C C . ASP A 1 89 ? -21.901 -0.819 -0.246 1.00 75.75 89 ASP A C 1
ATOM 705 O O . ASP A 1 89 ? -22.783 -0.489 -1.030 1.00 75.75 89 ASP A O 1
ATOM 709 N N . THR A 1 90 ? -20.635 -0.694 -0.613 1.00 77.12 90 THR A N 1
ATOM 710 C CA . THR A 1 90 ? -20.220 -0.311 -1.962 1.00 77.12 90 THR A CA 1
ATOM 711 C C . THR A 1 90 ? -19.084 -1.212 -2.409 1.00 77.12 90 THR A C 1
ATOM 713 O O . THR A 1 90 ? -18.353 -1.775 -1.600 1.00 77.12 90 THR A O 1
ATOM 716 N N . THR A 1 91 ? -18.962 -1.402 -3.719 1.00 84.50 91 THR A N 1
ATOM 717 C CA . THR A 1 91 ? -17.777 -2.042 -4.286 1.00 84.50 91 THR A CA 1
ATOM 718 C C . THR A 1 91 ? -16.765 -0.947 -4.590 1.00 84.50 91 THR A C 1
ATOM 720 O O . THR A 1 91 ? -17.050 -0.062 -5.400 1.00 84.50 91 THR A O 1
ATOM 723 N N . SER A 1 92 ? -15.597 -0.981 -3.952 1.00 84.62 92 SER A N 1
ATOM 724 C CA . SER A 1 92 ? -14.562 0.037 -4.140 1.00 84.62 92 SER A CA 1
ATOM 725 C C . SER A 1 92 ? -13.159 -0.489 -3.824 1.00 84.62 92 SER A C 1
ATOM 727 O O . SER A 1 92 ? -13.000 -1.239 -2.853 1.00 84.62 92 SER A O 1
ATOM 729 N N . PRO A 1 93 ? -12.126 -0.049 -4.568 1.00 89.31 93 PRO A N 1
ATOM 730 C CA . PRO A 1 93 ? -10.746 -0.272 -4.158 1.00 89.31 93 PRO A CA 1
ATOM 731 C C . PRO A 1 93 ? -10.487 0.443 -2.827 1.00 89.31 93 PRO A C 1
ATOM 733 O O . PRO A 1 93 ? -10.914 1.581 -2.630 1.00 89.31 93 PRO A O 1
ATOM 736 N N . LEU A 1 94 ? -9.791 -0.226 -1.909 1.00 92.56 94 LEU A N 1
ATOM 737 C CA . LEU A 1 94 ? -9.389 0.364 -0.625 1.00 92.56 94 LEU A CA 1
ATOM 738 C C . LEU A 1 94 ? -7.972 0.935 -0.663 1.00 92.56 94 LEU A C 1
ATOM 740 O O . LEU A 1 94 ? -7.538 1.598 0.283 1.00 92.56 94 LEU A O 1
ATOM 744 N N . ILE A 1 95 ? -7.270 0.691 -1.764 1.00 95.06 95 ILE A N 1
ATOM 745 C CA . ILE A 1 95 ? -5.880 1.048 -1.976 1.00 95.06 95 ILE A CA 1
ATOM 746 C C . ILE A 1 95 ? -5.818 1.923 -3.217 1.00 95.06 95 ILE A C 1
ATOM 748 O O . ILE A 1 95 ? -6.344 1.572 -4.273 1.00 95.06 95 ILE A O 1
ATOM 752 N N . GLY A 1 96 ? -5.192 3.074 -3.068 1.00 93.62 96 GLY A N 1
ATOM 753 C CA . GLY A 1 96 ? -4.807 3.936 -4.159 1.00 93.62 96 GLY A CA 1
ATOM 754 C C . GLY A 1 96 ? -3.371 3.700 -4.595 1.00 93.62 96 GLY A C 1
ATOM 755 O O . GLY A 1 96 ? -2.579 3.064 -3.895 1.00 93.62 96 GLY A O 1
ATOM 756 N N . ILE A 1 97 ? -3.048 4.233 -5.762 1.00 91.56 97 ILE A N 1
ATOM 757 C CA . ILE A 1 97 ? -1.706 4.263 -6.316 1.00 91.56 97 ILE A CA 1
ATOM 758 C C . ILE A 1 97 ? -1.401 5.689 -6.770 1.00 91.56 97 ILE A C 1
ATOM 760 O O . ILE A 1 97 ? -2.214 6.305 -7.465 1.00 91.56 97 ILE A O 1
ATOM 764 N N . ASP A 1 98 ? -0.252 6.199 -6.344 1.00 88.31 98 ASP A N 1
ATOM 765 C CA . ASP A 1 98 ? 0.333 7.419 -6.887 1.00 88.31 98 ASP A CA 1
ATOM 766 C C . ASP A 1 98 ? 1.228 7.034 -8.060 1.00 88.31 98 ASP A C 1
ATOM 768 O O . ASP A 1 98 ? 2.104 6.178 -7.919 1.00 88.31 98 ASP A O 1
ATOM 772 N N . VAL A 1 99 ? 0.939 7.636 -9.210 1.00 75.31 99 VAL A N 1
ATOM 773 C CA . VAL A 1 99 ? 1.663 7.466 -10.475 1.00 75.31 99 VAL A CA 1
ATOM 774 C C . VAL A 1 99 ? 2.218 8.792 -10.996 1.00 75.31 99 VAL A C 1
ATOM 776 O O . VAL A 1 99 ? 2.905 8.790 -12.014 1.00 75.31 99 VAL A O 1
ATOM 779 N N . ASP A 1 100 ? 1.893 9.911 -10.338 1.00 65.12 100 ASP A N 1
ATOM 780 C CA . ASP A 1 100 ? 2.236 11.249 -10.822 1.00 65.12 100 ASP A CA 1
ATOM 781 C C . ASP A 1 100 ? 3.586 11.733 -10.261 1.00 65.12 100 ASP A C 1
ATOM 783 O O . ASP A 1 100 ? 4.153 12.656 -10.829 1.00 65.12 100 ASP A O 1
ATOM 787 N N . ASP A 1 101 ? 4.130 11.080 -9.218 1.00 57.97 101 ASP A N 1
ATOM 788 C CA . ASP A 1 101 ? 5.520 11.104 -8.684 1.00 57.97 101 ASP A CA 1
ATOM 789 C C . ASP A 1 101 ? 6.167 12.493 -8.400 1.00 57.97 101 ASP A C 1
ATOM 791 O O . ASP A 1 101 ? 7.249 12.587 -7.813 1.00 57.97 101 ASP A O 1
ATOM 795 N N . GLU A 1 102 ? 5.485 13.599 -8.724 1.00 60.56 102 GLU A N 1
ATOM 796 C CA . GLU A 1 102 ? 5.978 14.982 -8.631 1.00 60.56 102 GLU A CA 1
ATOM 797 C C . GLU A 1 102 ? 6.339 15.367 -7.194 1.00 60.56 102 GLU A C 1
ATOM 799 O O . GLU A 1 102 ? 7.262 16.145 -6.960 1.00 60.56 102 GLU A O 1
ATOM 804 N N . PHE A 1 103 ? 5.630 14.814 -6.209 1.00 59.47 103 PHE A N 1
ATOM 805 C CA . PHE A 1 103 ? 5.866 15.141 -4.806 1.00 59.47 103 PHE A CA 1
ATOM 806 C C . PHE A 1 103 ? 7.107 14.444 -4.236 1.00 59.47 103 PHE A C 1
ATOM 808 O O . PHE A 1 103 ? 7.770 14.989 -3.352 1.00 59.47 103 PHE A O 1
ATOM 815 N N . MET A 1 104 ? 7.419 13.234 -4.708 1.00 65.25 104 MET A N 1
ATOM 816 C CA . MET A 1 104 ? 8.441 12.390 -4.091 1.00 65.25 104 MET A CA 1
ATOM 817 C C . MET A 1 104 ? 9.790 12.474 -4.796 1.00 65.25 104 MET A C 1
ATOM 819 O O . MET A 1 104 ? 10.795 12.339 -4.106 1.00 65.25 104 MET A O 1
ATOM 823 N N . GLY A 1 105 ? 9.855 12.786 -6.094 1.00 56.00 105 GLY A N 1
ATOM 824 C CA . GLY A 1 105 ? 11.125 12.883 -6.831 1.00 56.00 105 GLY A CA 1
ATOM 825 C C . GLY A 1 105 ? 12.193 13.769 -6.164 1.00 56.00 105 GLY A C 1
ATOM 826 O O . GLY A 1 105 ? 13.366 13.394 -6.133 1.00 56.00 105 GLY A O 1
ATOM 827 N N . ASP A 1 106 ? 11.772 14.874 -5.535 1.00 55.38 106 ASP A N 1
ATOM 828 C CA . ASP A 1 106 ? 12.657 15.863 -4.893 1.00 55.38 106 ASP A CA 1
ATOM 829 C C . ASP A 1 106 ? 12.579 15.882 -3.351 1.00 55.38 106 ASP A C 1
ATOM 831 O O . ASP A 1 106 ? 13.279 16.652 -2.681 1.00 55.38 106 ASP A O 1
ATOM 835 N N . ALA A 1 107 ? 11.732 15.049 -2.740 1.00 58.19 107 ALA A N 1
ATOM 836 C CA . ALA A 1 107 ? 11.559 15.046 -1.291 1.00 58.19 107 ALA A CA 1
ATOM 837 C C . ALA A 1 107 ? 12.790 14.461 -0.572 1.00 58.19 107 ALA A C 1
ATOM 839 O O . ALA A 1 107 ? 13.406 13.491 -1.014 1.00 58.19 107 ALA A O 1
ATOM 840 N N . ARG A 1 108 ? 13.102 14.971 0.631 1.00 51.25 108 ARG A N 1
ATOM 841 C CA . ARG A 1 108 ? 14.220 14.489 1.478 1.00 51.25 108 ARG A CA 1
ATOM 842 C C . ARG A 1 108 ? 14.162 12.977 1.787 1.00 51.25 108 ARG A C 1
ATOM 844 O O . ARG A 1 108 ? 15.185 12.400 2.142 1.00 51.25 108 ARG A O 1
ATOM 851 N N . GLY A 1 109 ? 12.988 12.351 1.662 1.00 50.81 109 GLY A N 1
ATOM 852 C CA . GLY A 1 109 ? 12.766 10.904 1.800 1.00 50.81 109 GLY A CA 1
ATOM 853 C C . GLY A 1 109 ? 12.395 10.178 0.499 1.00 50.81 109 GLY A C 1
ATOM 854 O O . GLY A 1 109 ? 11.961 9.035 0.562 1.00 50.81 109 GLY A O 1
ATOM 855 N N . GLY A 1 110 ? 12.511 10.839 -0.653 1.00 52.41 110 GLY A N 1
ATOM 856 C CA . GLY A 1 110 ? 12.096 10.326 -1.960 1.00 52.41 110 GLY A CA 1
ATOM 857 C C . GLY A 1 110 ? 13.181 9.623 -2.767 1.00 52.41 110 GLY A C 1
ATOM 858 O O . GLY A 1 110 ? 12.896 8.824 -3.661 1.00 52.41 110 GLY A O 1
ATOM 859 N N . LEU A 1 111 ? 14.447 9.841 -2.407 1.00 54.62 111 LEU A N 1
ATOM 860 C CA . LEU A 1 111 ? 15.562 9.150 -3.037 1.00 54.62 111 LEU A CA 1
ATOM 861 C C . LEU A 1 111 ? 15.455 7.641 -2.763 1.00 54.62 111 LEU A C 1
ATOM 863 O O . LEU A 1 111 ? 15.637 7.196 -1.632 1.00 54.62 111 LEU A O 1
ATOM 867 N N . GLY A 1 112 ? 15.182 6.844 -3.796 1.00 58.19 112 GLY A N 1
ATOM 868 C CA . GLY A 1 112 ? 15.038 5.392 -3.639 1.00 58.19 112 GLY A CA 1
ATOM 869 C C . GLY A 1 112 ? 13.600 4.870 -3.700 1.00 58.19 112 GLY A C 1
ATOM 870 O O . GLY A 1 112 ? 13.403 3.654 -3.673 1.00 58.19 112 GLY A O 1
ATOM 871 N N . VAL A 1 113 ? 12.610 5.749 -3.829 1.00 63.59 113 VAL A N 1
ATOM 872 C CA . VAL A 1 113 ? 11.195 5.373 -3.828 1.00 63.59 113 VAL A CA 1
ATOM 873 C C . VAL A 1 113 ? 10.767 4.817 -5.194 1.00 63.59 113 VAL A C 1
ATOM 875 O O . VAL A 1 113 ? 11.404 5.091 -6.209 1.00 63.59 113 VAL A O 1
ATOM 878 N N . HIS A 1 114 ? 9.805 3.897 -5.203 1.00 68.56 114 HIS A N 1
ATOM 879 C CA . HIS A 1 114 ? 9.263 3.315 -6.429 1.00 68.56 114 HIS A CA 1
ATOM 880 C C . HIS A 1 114 ? 8.252 4.276 -7.055 1.00 68.56 114 HIS A C 1
ATOM 882 O O . HIS A 1 114 ? 7.421 4.805 -6.328 1.00 68.56 114 HIS A O 1
ATOM 888 N N . ASP A 1 115 ? 8.286 4.406 -8.378 1.00 71.50 115 ASP A N 1
ATOM 889 C CA . ASP A 1 115 ? 7.443 5.302 -9.183 1.00 71.50 115 ASP A CA 1
ATOM 890 C C . ASP A 1 115 ? 5.932 5.002 -9.017 1.00 71.50 115 ASP A C 1
ATOM 892 O O . ASP A 1 115 ? 5.078 5.814 -9.356 1.00 71.50 115 ASP A O 1
ATOM 896 N N . HIS A 1 116 ? 5.591 3.825 -8.473 1.00 80.81 116 HIS A N 1
ATOM 897 C CA . HIS A 1 116 ? 4.236 3.464 -8.063 1.00 80.81 116 HIS A CA 1
ATOM 898 C C . HIS A 1 116 ? 4.164 3.289 -6.543 1.00 80.81 116 HIS A C 1
ATOM 900 O O . HIS A 1 116 ? 4.542 2.238 -5.994 1.00 80.81 116 HIS A O 1
ATOM 906 N N . LEU A 1 117 ? 3.671 4.319 -5.856 1.00 89.00 117 LEU A N 1
ATOM 907 C CA . LEU A 1 117 ? 3.474 4.291 -4.410 1.00 89.00 117 LEU A CA 1
ATOM 908 C C . LEU A 1 117 ? 2.059 3.881 -4.059 1.00 89.00 117 LEU A C 1
ATOM 910 O O . LEU A 1 117 ? 1.094 4.434 -4.572 1.00 89.00 117 LEU A O 1
ATOM 914 N N . LEU A 1 118 ? 1.931 2.937 -3.133 1.00 93.94 118 LEU A N 1
ATOM 915 C CA . LEU A 1 118 ? 0.630 2.532 -2.630 1.00 93.94 118 LEU A CA 1
ATOM 916 C C . LEU A 1 118 ? 0.175 3.500 -1.540 1.00 93.94 118 LEU A C 1
ATOM 918 O O . LEU A 1 118 ? 0.921 3.854 -0.626 1.00 93.94 118 LEU A O 1
ATOM 922 N N . VAL A 1 119 ? -1.080 3.911 -1.622 1.00 93.88 119 VAL A N 1
ATOM 923 C CA . VAL A 1 119 ? -1.668 4.898 -0.723 1.00 93.88 119 VAL A CA 1
ATOM 924 C C . VAL A 1 119 ? -2.929 4.297 -0.116 1.00 93.88 119 VAL A C 1
ATOM 926 O O . VAL A 1 119 ? -3.785 3.820 -0.856 1.00 93.88 119 VAL A O 1
ATOM 929 N N . PRO A 1 120 ? -3.097 4.274 1.213 1.00 94.31 120 PRO A N 1
ATOM 930 C CA . PRO A 1 120 ? -4.363 3.854 1.788 1.00 94.31 120 PRO A CA 1
ATOM 931 C C . PRO A 1 120 ? -5.436 4.875 1.417 1.00 94.31 120 PRO A C 1
ATOM 933 O O . PRO A 1 120 ? -5.279 6.069 1.682 1.00 94.31 120 PRO A O 1
ATOM 936 N N . SER A 1 121 ? -6.530 4.403 0.816 1.00 92.19 121 SER A N 1
ATOM 937 C CA . SER A 1 121 ? -7.663 5.271 0.486 1.00 92.19 121 SER A CA 1
ATOM 938 C C . SER A 1 121 ? -8.223 5.938 1.741 1.00 92.19 121 SER A C 1
ATOM 940 O O . SER A 1 121 ? -8.091 5.422 2.858 1.00 92.19 121 SER A O 1
ATOM 942 N N . LEU A 1 122 ? -8.936 7.049 1.558 1.00 88.81 122 LEU A N 1
ATO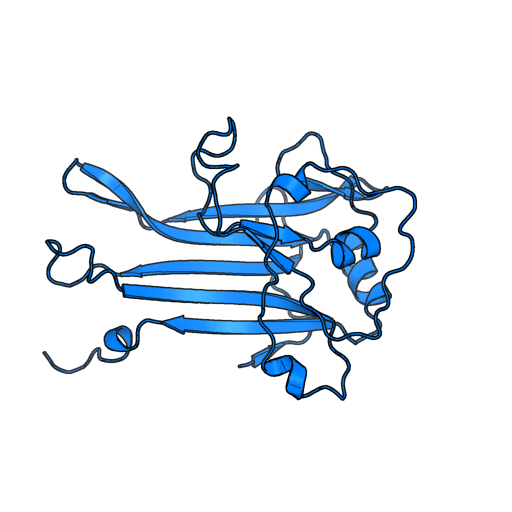M 943 C CA . LEU A 1 122 ? -9.676 7.695 2.642 1.00 88.81 122 LEU A CA 1
ATOM 944 C C . LEU A 1 122 ? -10.579 6.698 3.390 1.00 88.81 122 LEU A C 1
ATOM 946 O O . LEU A 1 122 ? -10.606 6.695 4.619 1.00 88.81 122 LEU A O 1
ATOM 950 N N . SER A 1 123 ? -11.255 5.812 2.652 1.00 89.19 123 SER A N 1
ATOM 951 C CA . SER A 1 123 ? -12.121 4.769 3.203 1.00 89.19 123 SER A CA 1
ATOM 952 C C . SER A 1 123 ? -11.391 3.851 4.181 1.00 89.19 123 SER A C 1
ATOM 954 O O . SER A 1 123 ? -11.857 3.628 5.296 1.00 89.19 123 SER A O 1
ATOM 956 N N . LEU A 1 124 ? -10.219 3.357 3.778 1.00 92.56 124 LEU A N 1
ATOM 957 C CA . LEU A 1 124 ? -9.398 2.474 4.602 1.00 92.56 124 LEU A CA 1
ATOM 958 C C . LEU A 1 124 ? -8.845 3.197 5.834 1.00 92.56 124 LEU A C 1
ATOM 960 O O . LEU A 1 124 ? -8.801 2.631 6.924 1.00 92.56 124 LEU A O 1
ATOM 964 N N . ARG A 1 125 ? -8.451 4.463 5.676 1.00 93.00 125 ARG A N 1
ATOM 965 C CA . ARG A 1 125 ? -7.962 5.277 6.793 1.00 93.00 125 ARG A CA 1
ATOM 966 C C . ARG A 1 125 ? -9.044 5.555 7.825 1.00 93.00 125 ARG A C 1
ATOM 968 O O . ARG A 1 125 ? -8.749 5.507 9.011 1.00 93.00 125 ARG A O 1
ATOM 975 N N . LEU A 1 126 ? -10.276 5.813 7.390 1.00 90.62 126 LEU A N 1
ATOM 976 C CA . LEU A 1 126 ? -11.423 5.982 8.284 1.00 90.62 126 LEU A CA 1
ATOM 977 C C . LEU A 1 126 ? -11.788 4.681 8.995 1.00 90.62 126 LEU A C 1
ATOM 979 O O . LEU A 1 126 ? -11.975 4.695 10.205 1.00 90.62 126 LEU A O 1
ATOM 983 N N . ALA A 1 127 ? -11.822 3.562 8.267 1.00 89.94 127 ALA A N 1
ATOM 984 C CA . ALA A 1 127 ? -12.130 2.246 8.827 1.00 89.94 127 ALA A CA 1
ATOM 985 C C . ALA A 1 127 ? -11.203 1.851 9.988 1.00 89.94 127 ALA A C 1
ATOM 987 O O . ALA A 1 127 ? -11.624 1.168 10.917 1.00 89.94 127 ALA A O 1
ATOM 988 N N . LEU A 1 128 ? -9.943 2.284 9.922 1.00 92.44 128 LEU A N 1
ATOM 989 C CA . LEU A 1 128 ? -8.896 1.947 10.882 1.00 92.44 128 LEU A CA 1
ATOM 990 C C . LEU A 1 128 ? -8.456 3.137 11.750 1.00 92.44 128 LEU A C 1
ATOM 992 O O . LEU A 1 128 ? -7.450 3.039 12.446 1.00 92.44 128 LEU A O 1
ATOM 996 N N . CYS A 1 129 ? -9.179 4.261 11.702 1.00 92.12 129 CYS A N 1
ATOM 997 C CA . CYS A 1 129 ? -8.871 5.480 12.461 1.00 92.12 129 CYS A CA 1
ATOM 998 C C . CYS A 1 129 ? -7.408 5.960 12.316 1.00 92.12 129 CYS A C 1
ATOM 1000 O O . CYS A 1 129 ? -6.786 6.408 13.279 1.00 92.12 129 CYS A O 1
ATOM 1002 N N . LEU A 1 130 ? -6.852 5.870 11.104 1.00 93.94 130 LEU A N 1
ATOM 1003 C CA . LEU A 1 130 ? -5.424 6.049 10.842 1.00 93.94 130 LEU A CA 1
ATOM 1004 C C . LEU A 1 130 ? -5.002 7.517 10.730 1.00 93.94 130 LEU A C 1
ATOM 1006 O O . LEU A 1 130 ? -5.452 8.255 9.847 1.00 93.94 130 LEU A O 1
ATOM 1010 N N . GLN A 1 131 ? -4.025 7.903 11.544 1.00 94.62 131 GLN A N 1
ATOM 1011 C CA . GLN A 1 131 ? -3.397 9.219 11.556 1.00 94.62 131 GLN A CA 1
ATOM 1012 C C . GLN A 1 131 ? -1.928 9.151 11.122 1.00 94.62 131 GLN A C 1
ATOM 1014 O O . GLN A 1 131 ? -1.256 8.152 11.387 1.00 94.62 131 GLN A O 1
ATOM 1019 N N . PRO A 1 132 ? -1.405 10.201 10.465 1.00 94.56 132 PRO A N 1
ATOM 1020 C CA . PRO A 1 132 ? 0.005 10.267 10.102 1.00 94.56 132 PRO A CA 1
ATOM 1021 C C . PRO A 1 132 ? 0.900 10.243 11.344 1.00 94.56 132 PRO A C 1
ATOM 1023 O O . PRO A 1 132 ? 0.640 10.941 12.327 1.00 94.56 132 PRO A O 1
ATOM 1026 N N . ALA A 1 133 ? 1.969 9.450 11.289 1.00 92.62 133 ALA A N 1
ATOM 1027 C CA . ALA A 1 133 ? 3.021 9.449 12.298 1.00 92.62 133 ALA A CA 1
ATOM 1028 C C . ALA A 1 133 ? 4.138 10.445 11.943 1.00 92.62 133 ALA A C 1
ATOM 1030 O O . ALA A 1 133 ? 4.196 10.999 10.846 1.00 92.62 133 ALA A O 1
ATOM 1031 N N . THR A 1 134 ? 5.069 10.661 12.876 1.00 89.00 134 THR A N 1
ATOM 1032 C CA . THR A 1 134 ? 6.317 11.391 12.593 1.00 89.00 134 THR A CA 1
ATOM 1033 C C . THR A 1 134 ? 7.235 10.618 11.649 1.00 89.00 134 THR A C 1
ATOM 1035 O O . THR A 1 134 ? 8.041 11.212 10.933 1.00 89.00 134 THR A O 1
ATOM 1038 N N . GLU A 1 135 ? 7.134 9.291 11.664 1.00 89.75 135 GLU A N 1
ATOM 1039 C CA . GLU A 1 135 ? 7.859 8.415 10.759 1.00 89.75 135 GLU A CA 1
ATOM 1040 C C . GLU A 1 135 ? 7.202 8.427 9.371 1.00 89.75 135 GLU A C 1
ATOM 1042 O O . GLU A 1 135 ? 5.981 8.289 9.269 1.00 89.75 135 GLU A O 1
ATOM 1047 N N . PRO A 1 136 ? 7.985 8.570 8.288 1.00 87.12 136 PRO A N 1
ATOM 1048 C CA . PRO A 1 136 ? 7.427 8.615 6.948 1.00 87.12 136 PRO A CA 1
ATOM 1049 C C . PRO A 1 136 ? 6.789 7.276 6.580 1.00 87.12 136 PRO A C 1
ATOM 1051 O O . PRO A 1 136 ? 7.347 6.215 6.858 1.00 87.12 136 PRO A O 1
ATOM 1054 N N . PHE A 1 137 ? 5.640 7.350 5.908 1.00 91.56 137 PHE A N 1
ATOM 1055 C CA . PHE A 1 137 ? 4.887 6.188 5.433 1.00 91.56 137 PHE A CA 1
ATOM 1056 C C . PHE A 1 137 ? 4.479 5.190 6.521 1.00 91.56 137 PHE A C 1
ATOM 1058 O O . PHE A 1 137 ? 4.358 3.987 6.276 1.00 91.56 137 PHE A O 1
ATOM 1065 N N . VAL A 1 138 ? 4.255 5.701 7.729 1.00 95.75 138 VAL A N 1
ATOM 1066 C CA . VAL A 1 138 ? 3.668 4.962 8.840 1.00 95.75 138 VAL A CA 1
ATOM 1067 C C . VAL A 1 138 ? 2.430 5.718 9.300 1.00 95.75 138 VAL A C 1
ATOM 1069 O O . VAL A 1 138 ? 2.470 6.933 9.501 1.00 95.75 138 VAL A O 1
ATOM 1072 N N . LEU A 1 139 ?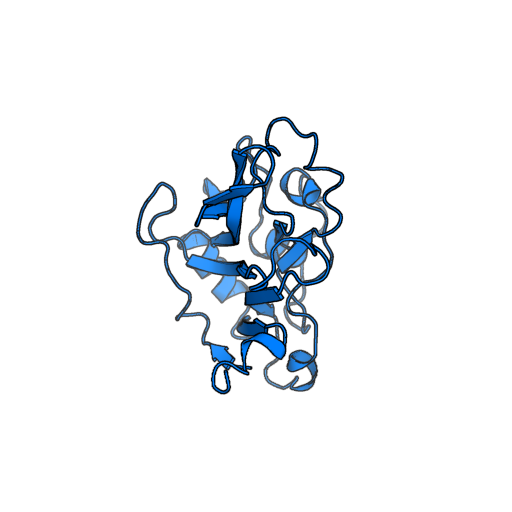 1.325 4.995 9.467 1.00 97.00 139 LEU A N 1
ATOM 1073 C CA . LEU A 1 139 ? 0.112 5.514 10.083 1.00 97.00 139 LEU A CA 1
ATOM 1074 C C . LEU A 1 139 ? -0.131 4.812 11.414 1.00 97.00 139 LEU A C 1
ATOM 1076 O O . LEU A 1 139 ? 0.075 3.601 11.552 1.00 97.00 139 LEU A O 1
ATOM 1080 N N . HIS A 1 140 ? -0.571 5.594 12.391 1.00 96.75 140 HIS A N 1
ATOM 1081 C CA . HIS A 1 140 ? -0.940 5.122 13.714 1.00 96.75 140 HIS A CA 1
ATOM 1082 C C . HIS A 1 140 ? -2.456 5.098 13.873 1.00 96.75 140 HIS A C 1
ATOM 1084 O O . HIS A 1 140 ? -3.143 5.980 13.363 1.00 96.75 140 HIS A O 1
ATOM 1090 N N . ASP A 1 141 ? -2.952 4.125 14.623 1.00 93.56 141 ASP A N 1
ATOM 1091 C CA . ASP A 1 141 ? -4.250 4.217 15.283 1.00 93.56 141 ASP A CA 1
ATOM 1092 C C . ASP A 1 141 ? -4.056 4.693 16.740 1.00 93.56 141 ASP A C 1
ATOM 1094 O O . ASP A 1 141 ? -2.986 5.177 17.125 1.00 93.56 141 ASP A O 1
ATOM 1098 N N . GLU A 1 142 ? -5.090 4.571 17.571 1.00 91.56 142 GLU A N 1
ATOM 1099 C CA . GLU A 1 142 ? -5.032 4.930 18.995 1.00 91.56 142 GLU A CA 1
ATOM 1100 C C . GLU A 1 142 ? -4.060 4.071 19.828 1.00 91.56 142 GLU A C 1
ATOM 1102 O O . GLU A 1 142 ? -3.640 4.484 20.910 1.00 91.56 142 GLU A O 1
ATOM 1107 N N . THR A 1 143 ? -3.679 2.892 19.332 1.00 91.62 143 THR A N 1
ATOM 1108 C CA . THR A 1 143 ? -2.812 1.923 20.017 1.00 91.62 143 THR A CA 1
ATOM 1109 C C . THR A 1 143 ? -1.347 2.017 19.591 1.00 91.62 143 THR A C 1
ATOM 1111 O O . THR A 1 143 ? -0.464 1.545 20.313 1.00 91.62 143 THR A O 1
ATOM 1114 N N . GLY A 1 144 ? -1.060 2.652 18.452 1.00 94.38 144 GLY A N 1
ATOM 1115 C CA . GLY A 1 144 ? 0.291 2.843 17.931 1.00 94.38 144 GLY A CA 1
ATOM 1116 C C . GLY A 1 144 ? 0.386 2.563 16.429 1.00 94.38 144 GLY A C 1
ATOM 1117 O O . GLY A 1 144 ? -0.591 2.757 15.711 1.00 94.38 144 GLY A O 1
ATOM 1118 N N . PRO A 1 145 ? 1.560 2.136 15.919 1.00 96.94 145 PRO A N 1
ATOM 1119 C CA . PRO A 1 145 ? 1.737 1.813 14.506 1.00 96.94 145 PRO A CA 1
ATOM 1120 C C . PRO A 1 145 ? 0.750 0.737 14.040 1.00 96.94 145 PRO A C 1
ATOM 1122 O O . PRO A 1 145 ? 0.795 -0.407 14.498 1.00 96.94 145 PRO A O 1
ATOM 1125 N N . ALA A 1 146 ? -0.095 1.098 13.082 1.00 97.62 146 ALA A N 1
ATOM 1126 C CA . ALA A 1 146 ? -1.171 0.250 12.581 1.00 97.62 146 ALA A CA 1
ATOM 1127 C C . ALA A 1 146 ? -1.002 -0.091 11.101 1.00 97.62 146 ALA A C 1
ATOM 1129 O O . ALA A 1 146 ? -1.394 -1.171 10.664 1.00 97.62 146 ALA A O 1
ATOM 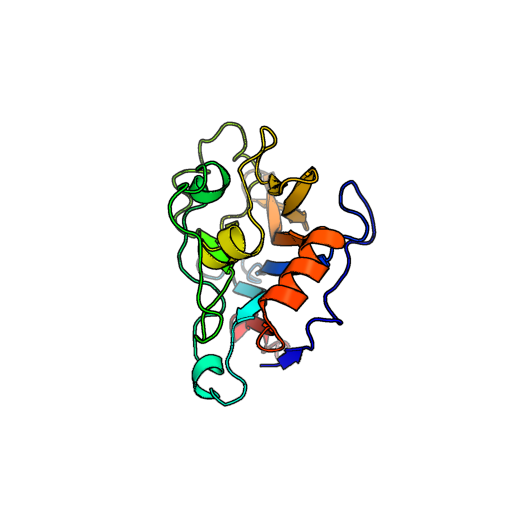1130 N N . MET A 1 147 ? -0.373 0.800 10.333 1.00 98.00 147 MET A N 1
ATOM 1131 C CA . MET A 1 147 ? -0.114 0.597 8.914 1.00 98.00 147 MET A CA 1
ATOM 1132 C C . MET A 1 147 ? 1.244 1.161 8.517 1.00 98.00 147 MET A C 1
ATOM 1134 O O . MET A 1 147 ? 1.659 2.206 9.013 1.00 98.00 147 MET A O 1
ATOM 1138 N N . ALA A 1 148 ? 1.929 0.477 7.607 1.00 96.94 148 ALA A N 1
ATOM 1139 C CA . ALA A 1 148 ? 3.202 0.929 7.071 1.00 96.94 148 ALA A CA 1
ATOM 1140 C C . ALA A 1 148 ? 3.334 0.573 5.591 1.00 96.94 148 ALA A C 1
ATOM 1142 O O . ALA A 1 148 ? 2.845 -0.468 5.146 1.00 96.94 148 ALA A O 1
ATOM 1143 N N . MET A 1 149 ? 4.043 1.414 4.845 1.00 94.88 149 MET A N 1
ATOM 1144 C CA . MET A 1 149 ? 4.493 1.089 3.497 1.00 94.88 149 MET A CA 1
ATOM 1145 C C . MET A 1 149 ? 5.954 0.653 3.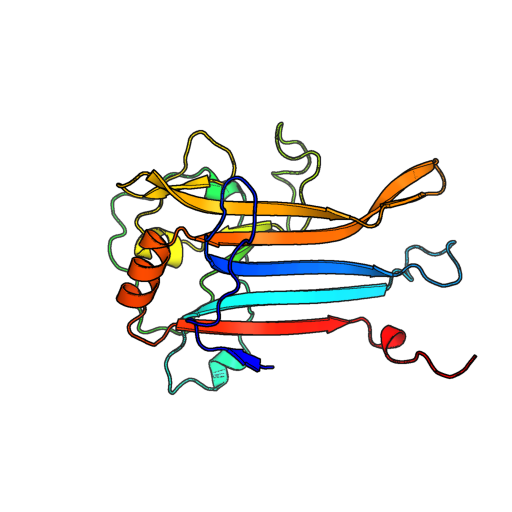516 1.00 94.88 149 MET A C 1
ATOM 1147 O O . MET A 1 149 ? 6.791 1.252 4.193 1.00 94.88 149 MET A O 1
ATOM 1151 N N . ILE A 1 150 ? 6.273 -0.370 2.729 1.00 91.88 150 ILE A N 1
ATOM 1152 C CA . ILE A 1 150 ? 7.653 -0.744 2.420 1.00 91.88 150 ILE A CA 1
ATOM 1153 C C . ILE A 1 150 ? 7.849 -0.647 0.914 1.00 91.88 150 ILE A C 1
ATOM 1155 O O . ILE A 1 150 ? 7.044 -1.176 0.151 1.00 91.88 150 ILE A O 1
ATOM 1159 N N . THR A 1 151 ? 8.954 -0.035 0.500 1.00 89.81 151 THR A N 1
ATOM 1160 C CA . THR A 1 151 ? 9.432 -0.039 -0.886 1.00 89.81 151 THR A CA 1
ATOM 1161 C C . THR A 1 151 ? 10.724 -0.840 -0.988 1.00 89.81 151 THR A C 1
ATOM 1163 O O . THR A 1 151 ? 11.556 -0.791 -0.079 1.00 89.81 151 THR A O 1
ATOM 1166 N N . TRP A 1 152 ? 10.942 -1.543 -2.096 1.00 87.38 152 TRP A N 1
ATOM 1167 C CA . TRP A 1 152 ? 12.203 -2.238 -2.362 1.00 87.38 152 TRP A CA 1
ATOM 1168 C C . TRP A 1 152 ? 12.661 -2.069 -3.804 1.00 87.38 152 TRP A C 1
ATOM 1170 O O . TRP A 1 152 ? 11.894 -1.758 -4.714 1.00 87.38 152 TRP A O 1
ATOM 1180 N N . ARG A 1 153 ? 13.959 -2.305 -3.986 1.00 85.06 153 ARG A N 1
ATOM 1181 C CA . ARG A 1 153 ? 14.668 -2.325 -5.260 1.00 85.06 153 ARG A CA 1
ATOM 1182 C C . ARG A 1 153 ? 15.662 -3.480 -5.218 1.00 85.06 153 ARG A C 1
ATOM 1184 O O . ARG A 1 153 ? 16.423 -3.596 -4.256 1.00 85.06 153 ARG A O 1
ATOM 1191 N N . SER A 1 154 ? 15.664 -4.327 -6.233 1.00 84.12 154 SER A N 1
ATOM 1192 C CA . SER A 1 154 ? 16.570 -5.471 -6.341 1.00 84.12 154 SER A CA 1
ATOM 1193 C C . SER A 1 154 ? 16.980 -5.706 -7.794 1.00 84.12 154 SER A C 1
ATOM 1195 O O . SER A 1 154 ? 16.505 -5.023 -8.704 1.00 84.12 154 SER A O 1
ATOM 1197 N N . HIS A 1 155 ? 17.902 -6.655 -7.996 1.00 79.50 155 HIS A N 1
ATOM 1198 C CA . HIS A 1 155 ? 18.442 -7.007 -9.311 1.00 79.50 155 HIS A CA 1
ATOM 1199 C C . HIS A 1 155 ? 19.011 -5.775 -10.032 1.00 79.50 155 HIS A C 1
ATOM 1201 O O . HIS A 1 155 ? 18.451 -5.306 -11.012 1.00 79.50 155 HIS A O 1
ATOM 1207 N N . TYR A 1 156 ? 20.086 -5.187 -9.503 1.00 75.50 156 TYR A N 1
ATOM 1208 C CA . TYR A 1 156 ? 20.711 -4.016 -10.122 1.00 75.50 156 TYR A CA 1
ATOM 1209 C C . TYR A 1 156 ? 21.586 -4.418 -11.312 1.00 75.50 156 TYR A C 1
ATOM 1211 O O . TYR A 1 156 ? 22.355 -5.372 -11.217 1.00 75.50 156 TYR A O 1
ATOM 1219 N N . GLU A 1 157 ? 21.512 -3.651 -12.396 1.00 66.88 157 GLU A N 1
ATOM 1220 C CA . GLU A 1 157 ? 22.351 -3.805 -13.588 1.00 66.88 157 GLU A CA 1
ATOM 1221 C C . GLU A 1 157 ? 23.067 -2.485 -13.906 1.00 66.88 157 GLU A C 1
ATOM 1223 O O . GLU A 1 157 ? 22.527 -1.408 -13.661 1.00 66.88 157 GLU A O 1
ATOM 1228 N N . GLY A 1 158 ? 24.303 -2.545 -14.403 1.00 62.16 158 GLY A N 1
ATOM 1229 C CA . GLY A 1 158 ? 25.066 -1.346 -14.757 1.00 62.16 158 GLY A CA 1
ATOM 1230 C C . GLY A 1 158 ? 24.619 -0.779 -16.104 1.00 62.16 158 GLY A C 1
ATOM 1231 O O . GLY A 1 158 ? 24.703 -1.472 -17.112 1.00 62.16 158 GLY A O 1
ATOM 1232 N N . GLY A 1 159 ? 24.172 0.479 -16.132 1.00 59.19 159 GLY A N 1
ATOM 1233 C CA . GLY A 1 159 ? 23.840 1.178 -17.379 1.00 59.19 159 GLY A CA 1
ATOM 1234 C C . GLY A 1 159 ? 25.071 1.648 -18.170 1.00 59.19 159 GLY A C 1
ATOM 1235 O O . GLY A 1 159 ? 26.210 1.470 -17.740 1.00 59.19 159 GLY A O 1
ATOM 1236 N N . ALA A 1 160 ? 24.845 2.340 -19.295 1.00 56.81 160 ALA A N 1
ATOM 1237 C CA . ALA A 1 160 ? 25.903 2.904 -20.154 1.00 56.81 160 ALA A CA 1
ATOM 1238 C C . ALA A 1 160 ? 26.856 3.878 -19.426 1.00 56.81 160 ALA A C 1
ATOM 1240 O O . ALA A 1 160 ? 28.001 4.055 -19.831 1.00 56.81 160 ALA A O 1
ATOM 1241 N N . TYR A 1 161 ? 26.396 4.475 -18.324 1.00 57.59 161 TYR A N 1
ATOM 1242 C CA . TYR A 1 161 ? 27.185 5.345 -17.444 1.00 57.59 161 TYR A CA 1
ATOM 1243 C C . TYR A 1 161 ? 27.735 4.617 -16.202 1.00 57.59 161 TYR A C 1
ATOM 1245 O O . TYR A 1 161 ? 28.141 5.263 -15.241 1.00 57.59 161 TYR A O 1
ATOM 1253 N N . HIS A 1 162 ? 27.703 3.279 -16.186 1.00 59.66 162 HIS A N 1
ATOM 1254 C CA . HIS A 1 162 ? 28.046 2.416 -15.045 1.00 59.66 162 HIS A CA 1
ATOM 1255 C C . HIS A 1 162 ? 27.245 2.691 -13.762 1.00 59.66 162 HIS A C 1
ATOM 1257 O O . HIS A 1 162 ? 27.632 2.263 -12.674 1.00 59.66 162 HIS A O 1
ATOM 1263 N N . LEU A 1 163 ? 26.108 3.381 -13.878 1.00 58.94 163 LEU A N 1
ATOM 1264 C CA . LEU A 1 163 ? 25.199 3.602 -12.762 1.00 58.94 163 LEU A CA 1
ATOM 1265 C C . LEU A 1 163 ? 24.302 2.368 -12.581 1.00 58.94 163 LEU A C 1
ATOM 1267 O O . LEU A 1 163 ? 23.729 1.898 -13.569 1.00 58.94 163 LEU A O 1
ATOM 1271 N N . PRO A 1 164 ? 24.176 1.828 -11.356 1.00 63.22 164 PRO A N 1
ATOM 1272 C CA . PRO A 1 164 ? 23.332 0.672 -11.094 1.00 63.22 164 PRO A CA 1
ATOM 1273 C C . PRO A 1 164 ? 21.847 1.057 -11.194 1.00 63.22 164 PRO A C 1
ATOM 1275 O O . PRO A 1 164 ? 21.365 1.905 -10.442 1.00 63.22 164 PRO A O 1
ATOM 1278 N N . TRP A 1 165 ? 21.108 0.404 -12.090 1.00 69.31 165 TRP A N 1
ATOM 1279 C CA . TRP A 1 165 ? 19.666 0.568 -12.273 1.00 69.31 165 TRP A CA 1
ATOM 1280 C C . TRP A 1 165 ? 18.914 -0.675 -11.771 1.00 69.31 165 TRP A C 1
ATOM 1282 O O . TRP A 1 165 ? 19.239 -1.786 -12.196 1.00 69.31 165 TRP A O 1
ATOM 1292 N N . PRO A 1 166 ? 17.922 -0.538 -10.871 1.00 75.50 166 PRO A N 1
ATOM 1293 C CA . PRO A 1 166 ? 17.182 -1.682 -10.348 1.00 75.50 166 PRO A CA 1
ATOM 1294 C C . PRO A 1 166 ? 16.178 -2.210 -11.371 1.00 75.50 166 PRO A C 1
ATOM 1296 O O . PRO A 1 166 ? 15.412 -1.437 -11.958 1.00 75.50 166 PRO A O 1
ATOM 1299 N N . ARG A 1 167 ? 16.170 -3.533 -11.540 1.00 81.19 167 ARG A N 1
ATOM 1300 C CA . ARG A 1 167 ? 15.339 -4.253 -12.514 1.00 81.19 167 ARG A CA 1
ATOM 1301 C C . ARG A 1 167 ? 14.030 -4.713 -11.918 1.00 81.19 167 ARG A C 1
ATOM 1303 O O . ARG A 1 167 ? 13.031 -4.712 -12.623 1.00 81.19 167 ARG A O 1
ATOM 1310 N N . THR A 1 168 ? 14.033 -5.040 -10.633 1.00 85.12 168 THR A N 1
ATOM 1311 C CA . THR A 1 168 ? 12.815 -5.312 -9.878 1.00 85.12 168 THR A CA 1
ATOM 1312 C C . THR A 1 168 ? 12.639 -4.236 -8.834 1.00 85.12 168 THR A C 1
ATOM 1314 O O . THR A 1 168 ? 13.575 -3.870 -8.115 1.00 85.12 168 THR A O 1
ATOM 1317 N N . ARG A 1 169 ? 11.424 -3.722 -8.752 1.00 87.94 169 ARG A N 1
ATOM 1318 C CA . ARG A 1 169 ? 11.035 -2.715 -7.783 1.00 87.94 169 ARG A CA 1
ATOM 1319 C C . ARG A 1 169 ? 9.627 -3.013 -7.324 1.00 87.94 169 ARG A C 1
ATOM 1321 O O . ARG A 1 169 ? 8.849 -3.625 -8.050 1.00 87.94 169 ARG A O 1
ATOM 1328 N N . GLY A 1 170 ? 9.292 -2.560 -6.135 1.00 90.56 170 GLY A N 1
ATOM 1329 C CA . GLY A 1 170 ? 7.918 -2.652 -5.705 1.00 90.56 170 GLY A CA 1
ATOM 1330 C C . GLY A 1 170 ? 7.647 -1.917 -4.420 1.00 90.56 170 GLY A C 1
ATOM 1331 O O . GLY A 1 170 ? 8.550 -1.414 -3.744 1.00 90.56 170 GLY A O 1
ATOM 1332 N N . THR A 1 171 ? 6.363 -1.899 -4.116 1.00 92.81 171 THR A N 1
ATOM 1333 C CA . THR A 1 171 ? 5.780 -1.278 -2.944 1.00 92.81 171 THR A CA 1
ATOM 1334 C C . THR A 1 171 ? 4.775 -2.248 -2.342 1.00 92.81 171 THR A C 1
ATOM 1336 O O . THR A 1 171 ? 4.060 -2.946 -3.060 1.00 92.81 171 THR A O 1
ATOM 1339 N N . MET A 1 172 ? 4.706 -2.316 -1.017 1.00 94.75 172 MET A N 1
ATOM 1340 C CA . MET A 1 172 ? 3.696 -3.094 -0.310 1.00 94.75 172 MET A CA 1
ATOM 1341 C C . MET A 1 172 ? 3.138 -2.308 0.861 1.00 94.75 172 MET A C 1
ATOM 1343 O O . MET A 1 172 ? 3.857 -1.527 1.488 1.00 94.75 172 MET A O 1
ATOM 1347 N N . LEU A 1 173 ? 1.870 -2.563 1.164 1.00 96.56 173 LEU A N 1
ATOM 1348 C CA . LEU A 1 173 ? 1.203 -2.058 2.352 1.00 96.56 173 LEU A CA 1
ATOM 1349 C C . LEU A 1 173 ? 0.995 -3.175 3.350 1.00 96.56 173 LEU A C 1
ATOM 1351 O O . LEU A 1 173 ? 0.471 -4.246 3.031 1.00 96.56 173 LEU A O 1
ATOM 1355 N N . LEU A 1 174 ? 1.409 -2.875 4.570 1.00 97.19 174 LEU A N 1
ATOM 1356 C CA . LEU A 1 174 ? 1.342 -3.759 5.708 1.00 97.19 174 LEU A CA 1
ATOM 1357 C C . LEU A 1 174 ? 0.375 -3.200 6.734 1.00 97.19 174 LEU A C 1
ATOM 1359 O O . LEU A 1 174 ? 0.380 -1.998 6.994 1.00 97.19 174 LEU A O 1
ATOM 1363 N N . VAL A 1 175 ? -0.379 -4.088 7.370 1.00 97.44 175 VAL A N 1
ATOM 1364 C CA . VAL A 1 175 ? -1.243 -3.762 8.504 1.00 97.44 175 VAL A CA 1
ATOM 1365 C C . VAL A 1 175 ? -0.839 -4.604 9.708 1.00 97.44 175 VAL A C 1
ATOM 1367 O O . VAL A 1 175 ? -0.514 -5.790 9.578 1.00 97.44 175 VAL A O 1
ATOM 1370 N N . SER A 1 176 ? -0.817 -3.976 10.883 1.00 97.19 176 SER A N 1
ATOM 1371 C CA . SER A 1 176 ? -0.527 -4.657 12.142 1.00 97.19 176 SER A CA 1
ATOM 1372 C C . SER A 1 176 ? -1.579 -5.743 12.414 1.00 97.19 176 SER A C 1
ATOM 1374 O O . SER A 1 176 ? -2.710 -5.631 11.943 1.00 97.19 176 SER A O 1
ATOM 1376 N N . PRO A 1 177 ? -1.262 -6.801 13.181 1.00 95.56 177 PRO A N 1
ATOM 1377 C CA . PRO A 1 177 ? -2.246 -7.838 13.485 1.00 95.56 177 PRO A CA 1
ATOM 1378 C C . PRO A 1 177 ? -3.545 -7.285 14.091 1.00 95.56 177 PRO A C 1
ATOM 1380 O O . PRO A 1 177 ? -4.622 -7.658 13.648 1.00 95.56 177 PRO A O 1
ATOM 1383 N N . ALA A 1 178 ? -3.455 -6.344 15.037 1.00 95.12 178 ALA A N 1
ATOM 1384 C CA . ALA A 1 178 ? -4.631 -5.744 15.669 1.00 95.12 178 ALA A CA 1
ATOM 1385 C C . ALA A 1 178 ? -5.477 -4.931 14.675 1.00 95.12 178 ALA A C 1
ATOM 1387 O O . ALA A 1 178 ? -6.693 -5.099 14.617 1.00 95.12 178 ALA A O 1
ATOM 1388 N N . ALA A 1 179 ? -4.839 -4.105 13.843 1.00 95.56 179 ALA A N 1
ATOM 1389 C CA . ALA A 1 179 ? -5.545 -3.329 12.829 1.00 95.56 179 ALA A CA 1
ATOM 1390 C C . ALA A 1 179 ? -6.137 -4.221 11.721 1.00 95.56 179 ALA A C 1
ATOM 1392 O O . ALA A 1 179 ? -7.165 -3.881 11.143 1.00 95.56 179 ALA A O 1
ATOM 1393 N N . PHE A 1 180 ? -5.539 -5.383 11.447 1.00 94.69 180 PHE A N 1
ATOM 1394 C CA . PHE A 1 180 ? -6.087 -6.350 10.499 1.00 94.69 180 PHE A CA 1
ATOM 1395 C C . PHE A 1 180 ? -7.378 -6.996 11.023 1.00 94.69 180 PHE A C 1
ATOM 1397 O O . PHE A 1 180 ? -8.348 -7.098 10.276 1.00 94.69 180 PH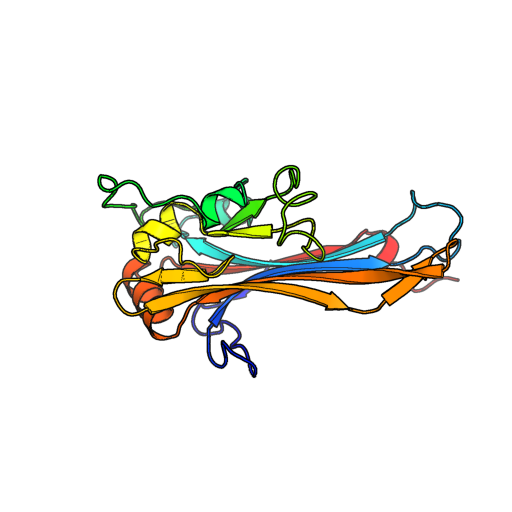E A O 1
ATOM 1404 N N . GLU A 1 181 ? -7.443 -7.342 12.312 1.00 92.56 181 GLU A N 1
ATOM 1405 C CA . GLU A 1 181 ? -8.686 -7.815 12.946 1.00 92.56 181 GLU A CA 1
ATOM 1406 C C . GLU A 1 181 ? -9.786 -6.740 12.932 1.00 92.56 181 GLU A C 1
ATOM 1408 O O . GLU A 1 181 ? -10.951 -7.023 12.631 1.00 92.56 181 GLU A O 1
ATOM 1413 N N . SER A 1 182 ? -9.418 -5.480 13.185 1.00 92.62 182 SER A N 1
ATOM 1414 C CA . SER A 1 182 ? -10.336 -4.343 13.048 1.00 92.62 182 SER A CA 1
ATOM 1415 C C . SER A 1 182 ? -10.837 -4.192 11.610 1.00 92.62 182 SER A C 1
ATOM 1417 O O . SER A 1 182 ? -12.028 -3.963 11.398 1.00 92.62 182 SER A O 1
ATOM 1419 N N . LEU A 1 183 ? -9.963 -4.386 10.616 1.00 92.38 183 LEU A N 1
ATOM 1420 C CA . LEU A 1 183 ? -10.325 -4.341 9.200 1.00 92.38 183 LEU A CA 1
ATOM 1421 C C . LEU A 1 183 ? -11.329 -5.446 8.849 1.00 92.38 183 LEU A C 1
ATOM 1423 O O . LEU A 1 183 ? -12.354 -5.158 8.233 1.00 92.38 183 LEU A O 1
ATOM 1427 N N . LEU A 1 184 ? -11.067 -6.688 9.271 1.00 90.50 184 LEU A N 1
ATOM 1428 C CA . LEU A 1 184 ? -11.972 -7.826 9.080 1.00 90.50 184 LEU A CA 1
ATOM 1429 C C . LEU A 1 184 ? -13.353 -7.557 9.684 1.00 90.50 184 LEU A C 1
ATOM 1431 O O . LEU A 1 184 ? -14.375 -7.791 9.034 1.00 90.50 184 LEU A O 1
ATOM 1435 N N . THR A 1 185 ? -13.368 -7.019 10.905 1.00 90.75 185 THR A N 1
ATOM 1436 C CA . THR A 1 185 ? -14.595 -6.665 11.625 1.00 90.75 185 THR A CA 1
ATOM 1437 C C . THR A 1 185 ? -15.374 -5.582 10.885 1.00 90.75 185 THR A C 1
ATOM 1439 O O . THR A 1 185 ? -16.572 -5.742 10.654 1.00 90.75 185 THR A O 1
ATOM 1442 N N . TRP A 1 186 ? -14.697 -4.510 10.461 1.00 90.19 186 TRP A N 1
ATOM 1443 C CA . TRP A 1 186 ? -15.307 -3.427 9.690 1.00 90.19 186 TRP A CA 1
ATOM 1444 C C . TRP A 1 186 ? -15.912 -3.946 8.384 1.00 90.19 186 TRP A C 1
ATOM 1446 O O . TRP A 1 186 ? -17.070 -3.672 8.081 1.00 90.19 186 TRP A O 1
ATOM 1456 N N . GLY A 1 187 ? -15.158 -4.751 7.637 1.00 87.00 187 GLY A N 1
ATOM 1457 C CA . GLY A 1 187 ? -15.555 -5.248 6.326 1.00 87.00 187 GLY A CA 1
ATOM 1458 C C . GLY A 1 187 ? -16.704 -6.260 6.316 1.00 87.00 187 GLY A C 1
ATOM 1459 O O . GLY A 1 187 ? -17.272 -6.496 5.251 1.00 87.00 187 GLY A O 1
ATOM 1460 N N . ALA A 1 188 ? -17.040 -6.875 7.456 1.00 83.44 188 ALA A N 1
ATOM 1461 C CA . ALA A 1 188 ? -18.175 -7.791 7.633 1.00 83.44 188 ALA A CA 1
ATOM 1462 C C . ALA A 1 188 ? -18.314 -8.885 6.541 1.00 83.44 188 ALA A C 1
ATOM 1464 O O . ALA A 1 188 ? -19.419 -9.252 6.138 1.00 83.44 188 ALA A O 1
ATOM 1465 N N . GLY A 1 189 ? -17.190 -9.413 6.038 1.00 81.06 189 GLY A N 1
ATOM 1466 C CA . GLY A 1 189 ? -17.165 -10.455 4.998 1.00 81.06 189 GLY A CA 1
ATOM 1467 C C . GLY A 1 189 ? -17.320 -9.962 3.551 1.00 81.06 189 GLY A C 1
ATOM 1468 O O . GLY A 1 189 ? -17.458 -10.788 2.646 1.00 81.06 189 GLY A O 1
ATOM 1469 N N . ASN A 1 190 ? -17.277 -8.645 3.327 1.00 86.88 190 ASN A N 1
ATOM 1470 C CA . ASN A 1 190 ? -17.215 -8.012 2.003 1.00 86.88 190 ASN A CA 1
ATOM 1471 C C . ASN A 1 190 ? -15.780 -7.677 1.570 1.00 86.88 190 ASN A C 1
ATOM 1473 O O . ASN A 1 190 ? -15.581 -7.058 0.529 1.00 86.88 190 ASN A O 1
ATOM 1477 N N . LEU A 1 191 ? -14.771 -8.043 2.358 1.00 88.69 191 LEU A N 1
ATOM 1478 C CA . LEU A 1 191 ? -13.375 -7.853 1.981 1.00 88.69 191 LEU A CA 1
ATOM 1479 C C . LEU A 1 191 ? -12.875 -9.059 1.202 1.00 88.69 191 LEU A C 1
ATOM 1481 O O . LEU A 1 191 ? -13.138 -10.201 1.574 1.00 88.69 191 LEU A O 1
ATOM 1485 N N . LEU A 1 192 ? -12.104 -8.797 0.156 1.00 88.06 192 LEU A N 1
ATOM 1486 C CA . LEU A 1 192 ? -11.359 -9.825 -0.558 1.00 88.06 192 LEU A CA 1
ATOM 1487 C C . LEU A 1 192 ? -9.998 -9.305 -0.995 1.00 88.06 192 LEU A C 1
ATOM 1489 O O . LEU A 1 192 ? -9.802 -8.098 -1.135 1.00 88.06 192 LEU A O 1
ATOM 1493 N N . ILE A 1 193 ? -9.089 -10.229 -1.282 1.00 88.31 193 ILE A N 1
ATOM 1494 C CA . ILE A 1 193 ? -7.853 -9.913 -1.987 1.00 88.31 193 ILE A CA 1
ATOM 1495 C C . ILE A 1 193 ? -8.032 -10.271 -3.447 1.00 88.31 193 ILE A C 1
ATOM 1497 O O . ILE A 1 193 ? -8.443 -11.385 -3.795 1.00 88.31 193 ILE A O 1
ATOM 1501 N N . ARG A 1 194 ? -7.684 -9.326 -4.311 1.00 88.12 194 ARG A N 1
ATOM 1502 C CA . ARG A 1 194 ? -7.586 -9.566 -5.740 1.00 88.12 194 ARG A CA 1
ATOM 1503 C C . ARG A 1 194 ? -6.140 -9.471 -6.183 1.00 88.12 194 ARG A C 1
ATOM 1505 O O . ARG A 1 194 ? -5.419 -8.557 -5.794 1.00 88.12 194 ARG A O 1
ATOM 1512 N N . GLU A 1 195 ? -5.764 -10.412 -7.039 1.00 89.31 195 GLU A N 1
ATOM 1513 C CA . GLU A 1 195 ? -4.447 -10.466 -7.655 1.00 89.31 195 GLU A CA 1
ATOM 1514 C C . GLU A 1 195 ? -4.546 -10.375 -9.181 1.00 89.31 195 GLU A C 1
ATOM 1516 O O . GLU A 1 195 ? -5.371 -11.042 -9.827 1.00 89.31 195 GLU A O 1
ATOM 1521 N N . VAL A 1 196 ? -3.671 -9.554 -9.755 1.00 88.94 196 VAL A N 1
ATOM 1522 C CA . VAL A 1 196 ? -3.505 -9.351 -11.189 1.00 88.94 196 VAL A CA 1
ATOM 1523 C C . VAL A 1 196 ? -2.029 -9.510 -11.538 1.00 88.94 196 VAL A C 1
ATOM 1525 O O . VAL A 1 196 ? -1.178 -8.775 -11.052 1.00 88.94 196 VAL A O 1
ATOM 1528 N N . VAL A 1 197 ? -1.732 -10.460 -12.420 1.00 88.00 197 VAL A N 1
ATOM 1529 C CA . VAL A 1 197 ? -0.409 -10.609 -13.034 1.00 88.00 197 VAL A CA 1
ATOM 1530 C C . VAL A 1 197 ? -0.494 -10.067 -14.450 1.00 88.00 197 VAL A C 1
ATOM 1532 O O . VAL A 1 197 ? -1.429 -10.394 -15.185 1.00 88.00 197 VAL A O 1
ATOM 1535 N N . TYR A 1 198 ? 0.472 -9.241 -14.826 1.00 86.06 198 TYR A N 1
ATOM 1536 C CA . TYR A 1 198 ? 0.555 -8.644 -16.149 1.00 86.06 198 TYR A CA 1
ATOM 1537 C C . TYR A 1 198 ? 1.966 -8.776 -16.713 1.00 86.06 198 TYR A C 1
ATOM 1539 O O . TYR A 1 198 ? 2.953 -8.914 -15.992 1.00 86.06 198 TYR A O 1
ATOM 1547 N N . GLY A 1 199 ? 2.062 -8.737 -18.033 1.00 83.00 199 GLY A N 1
ATOM 1548 C CA . GLY A 1 199 ? 3.322 -8.813 -18.747 1.00 83.00 199 GLY A CA 1
ATOM 1549 C C . GLY A 1 199 ? 3.151 -8.300 -20.159 1.00 83.00 199 GLY A C 1
ATOM 1550 O O . GLY A 1 199 ? 2.071 -8.425 -20.738 1.00 83.00 199 GLY A O 1
ATOM 1551 N N . ASP A 1 200 ? 4.213 -7.716 -20.702 1.00 80.19 200 ASP A N 1
ATOM 1552 C CA . ASP A 1 200 ? 4.283 -7.457 -22.131 1.00 80.19 200 ASP A CA 1
ATOM 1553 C C . ASP A 1 200 ? 4.092 -8.795 -22.869 1.00 80.19 200 ASP A C 1
ATOM 1555 O O . ASP A 1 200 ? 4.800 -9.758 -22.551 1.00 80.19 200 ASP A O 1
ATOM 1559 N N . PRO A 1 201 ? 3.147 -8.893 -23.824 1.00 76.38 201 PRO A N 1
ATOM 1560 C CA . PRO A 1 201 ? 2.895 -10.125 -24.561 1.00 76.38 201 PRO A CA 1
ATOM 1561 C C . PRO A 1 201 ? 4.157 -10.742 -25.167 1.00 76.38 201 PRO A C 1
ATOM 1563 O O . PRO A 1 201 ? 4.268 -11.962 -25.221 1.00 76.38 201 PRO A O 1
ATOM 1566 N N . SER A 1 202 ? 5.145 -9.923 -25.546 1.00 72.38 202 SER A N 1
ATOM 1567 C CA . SER A 1 202 ? 6.396 -10.428 -26.117 1.00 72.38 202 SER A CA 1
ATOM 1568 C C . SER A 1 202 ? 7.270 -11.205 -25.122 1.00 72.38 202 SER A C 1
ATOM 1570 O O . SER A 1 202 ? 8.303 -11.728 -25.523 1.00 72.38 202 SER A O 1
ATOM 1572 N N . LEU A 1 203 ? 6.942 -11.209 -23.825 1.00 68.31 203 LEU A N 1
ATOM 1573 C CA . LEU A 1 203 ? 7.621 -12.018 -22.806 1.00 68.31 203 LEU A CA 1
ATOM 1574 C C . LEU A 1 203 ? 7.080 -13.452 -22.740 1.00 68.31 203 LEU A C 1
ATOM 1576 O O . LEU A 1 203 ? 7.735 -14.313 -22.160 1.00 68.31 203 LEU A O 1
ATOM 1580 N N . ALA A 1 204 ? 5.895 -13.712 -23.302 1.00 66.62 204 ALA A N 1
ATOM 1581 C CA . ALA A 1 204 ? 5.311 -15.051 -23.345 1.00 66.62 204 ALA A CA 1
ATOM 1582 C C . ALA A 1 204 ? 5.947 -15.929 -24.440 1.00 66.62 204 ALA A C 1
ATOM 1584 O O . ALA A 1 204 ? 6.023 -17.148 -24.281 1.00 66.62 204 ALA A O 1
ATOM 1585 N N . ASP A 1 205 ? 6.461 -15.309 -25.506 1.00 58.81 205 ASP A N 1
ATOM 1586 C CA . ASP A 1 205 ? 7.101 -15.984 -26.637 1.00 58.81 205 ASP A CA 1
ATOM 1587 C C . ASP A 1 205 ? 8.586 -16.249 -26.349 1.00 58.81 205 ASP A C 1
ATOM 1589 O O . ASP A 1 205 ? 9.493 -15.667 -26.939 1.00 58.81 205 ASP A O 1
ATOM 1593 N N . GLY A 1 206 ? 8.844 -17.135 -25.393 1.00 51.75 206 GLY A N 1
ATOM 1594 C CA . GLY A 1 206 ? 10.170 -17.686 -25.132 1.00 51.75 206 GLY A CA 1
ATOM 1595 C C . GLY A 1 206 ? 10.308 -19.102 -25.682 1.00 51.75 206 GLY A C 1
ATOM 1596 O O . GLY A 1 206 ? 10.477 -20.014 -24.878 1.00 51.75 206 GLY A O 1
ATOM 1597 N N . ALA A 1 207 ? 10.187 -19.327 -26.998 1.00 45.16 207 ALA A N 1
ATOM 1598 C CA . ALA A 1 207 ? 10.438 -20.662 -27.562 1.00 45.16 207 ALA A CA 1
ATOM 1599 C C . ALA A 1 207 ? 10.767 -20.763 -29.066 1.00 45.16 207 ALA A C 1
ATOM 1601 O O . ALA A 1 207 ? 10.714 -21.876 -29.562 1.00 45.16 207 ALA A O 1
ATOM 1602 N N . ASP A 1 208 ? 11.129 -19.702 -29.795 1.00 41.75 208 ASP A N 1
ATOM 1603 C CA . ASP A 1 208 ? 11.673 -19.872 -31.158 1.00 41.75 208 ASP A CA 1
ATOM 1604 C C . ASP A 1 208 ? 12.765 -18.833 -31.451 1.00 41.75 208 ASP A C 1
ATOM 1606 O O . ASP A 1 208 ? 12.493 -17.655 -31.695 1.00 41.75 208 ASP A O 1
ATOM 1610 N N . GLY A 1 209 ? 14.016 -19.296 -31.402 1.00 38.38 209 GLY A N 1
ATOM 1611 C CA . GLY A 1 209 ? 15.236 -18.553 -31.719 1.00 38.38 209 GLY A CA 1
ATOM 1612 C C . GLY A 1 209 ? 16.475 -19.401 -31.495 1.00 38.38 209 GLY A C 1
ATOM 1613 O O . GLY A 1 209 ? 16.933 -19.445 -30.333 1.00 38.38 209 GLY A O 1
#